Protein 9K92 (pdb70)

B-factor: mean 35.03, std 25.31, range [0.72, 96.17]

GO terms:
  GO:0098553 lumenal side of endoplasmic reticulum membrane (C, IDA)
  GO:0098554 cytoplasmic side of endoplasmic reticulum membrane (C, IDA)
  GO:0005770 late endosome (C, IDA)
  GO:0016020 membrane (C, IDA)
  GO:0030660 Golgi-associated vesicle membrane (C, IDA)
  GO:0042500 aspartic endopeptidase activity, intramembrane cleaving (F, IDA)
  GO:0042803 protein homodimerization activity (F, IDA)
  GO:0031293 membrane protein intracellular domain proteolysis (P, IDA)
  GO:0033619 membrane protein proteolysis (P, IDA)
  GO:0006509 membrane protein ectodomain proteolysis (P, IDA)
  GO:0031902 late endosome membrane (C, EXP)
  GO:0016020 membrane (C, EXP)
  GO:0031293 membrane protein intracellular domain proteolysis (P, IMP)
  GO:0050776 regulation of immune response (P, IMP)
  GO:0005515 protein binding (F, IPI)
  GO:0005886 plasma membrane (C, TAS)
  GO:0010803 regulation of tumor necrosis factor-mediated signaling pathway (P, TAS)
  GO:0042500 aspartic endopeptidase activity, intramembrane cleaving (F, TAS)
  GO:0070062 extracellular exosome (C, HDA)
  GO:0005765 lysosomal membrane (C, HDA)

Sequence (274 aa):
DYTMVVIFVIAVFTVALGGYWSGLVELENLKAVSPLTVVIFVVICCVMMVLLYFFYKWLVYVMIAIFCIASAMSLYNCLAALIHKIPEVRLIFLSGLCIAVAVVWAVFRNEDRWAWILQDILGIAFCLNLIKTLKLPNFKSCVILLGLLLLYDVFFVFITPFITNNEKLPVVIRVPKLIYFLMPVSILGFGDIIVPGLLIAYCRRFDVQTGSSYIYYVSSTVAYAIGMILTFVVLVLMKKGQPALLYLVPCTLITASVVAWRRKEMKKFWKGNS

InterPro domains:
  IPR003137 PA domain [PF02225] (70-145)
  IPR006639 Presenilin/signal peptide peptidase [SM00730] (214-483)
  IPR007369 Peptidase A22B, signal peptide peptidase [PF04258] (210-494)
  IPR007369 Peptidase A22B, signal peptide peptidase [PTHR12174] (51-503)
  IPR046450 PA domain superfamily [SSF52025] (77-157)

Organism: Homo sapiens (NCBI:txid9606)

Solvent-accessible surface area: 16075 Å² total; per-residue (Å²): 78,157,6,60,85,54,5,47,86,36,0,26,125,4,0,19,59,0,0,91,40,3,0,74,56,17,74,86,73,87,152,92,162,66,88,147,73,38,89,111,94,56,83,106,50,67,73,103,100,75,63,25,162,140,121,69,118,192,35,1,99,76,56,13,47,99,3,15,111,24,0,12,118,5,15,69,61,20,57,13,46,124,48,118,170,114,169,155,99,87,33,111,143,12,41,33,102,2,93,50,33,2,78,62,9,27,97,82,70,88,75,62,166,82,4,32,74,26,17,3,73,0,0,43,4,38,0,17,14,44,0,44,63,88,108,26,88,25,4,62,10,0,47,54,31,0,23,43,37,30,121,92,17,55,126,122,33,138,64,60,80,169,130,150,116,140,28,86,49,2,61,38,1,27,1,1,81,50,118,133,117,209,54,55,76,25,100,12,16,11,31,22,1,18,14,0,0,8,0,0,0,6,0,17,10,1,0,15,53,47,59,113,36,126,79,7,27,78,25,1,21,79,11,0,18,88,0,2,84,80,5,30,71,36,73,85,133,129,197,116,55,48,20,6,6,66,39,0,3,44,33,0,26,110,31,3,21,67,29,0,144,189,106,197,34,41,173,117,0,99,142,8,85,149

Nearest PDB structures (foldseek):
  8k8e-assembly1_B  TM=6.675E-01  e=1.080E-04  Homo sapiens
  8oqz-assembly1_B  TM=6.143E-01  e=4.152E-05  Homo sapiens
  7y5x-assembly1_B  TM=5.997E-01  e=3.843E-03  Homo sapiens
  7y5z-assembly1_B  TM=6.190E-01  e=1.738E-02  Homo sapiens

Foldseek 3Di:
DCVLVVVLVLLQCLLLLLLVVLQVVLLVCVVVPDDPCVVVVVVVVVVVVVCCVVVVPVVLVVLLVVLLVLLLVLQLVVVVVVVVVPPVVVSVVSSVVSNVLSVVLVVVVPVVLPSLVSLSNSLSSNLSRLLRPDADFAVQSLLVQLVVVLVVLVCVVVPVVVVVPPGDHSQWRWDFDPPPSVTDTDIDGSCLRRSLSNVLSLQSNVCSVPDHDCVSNVQLSVLQSVLSVVLVVCCVVPVDNHHSSNSRSCSRSVSNVVVCVVPVNDVCRGVPVD

Radius of gyration: 19.43 Å; Cα contacts (8 Å, |Δi|>4): 300; chains: 1; bounding box: 56×41×52 Å

Secondary structure (DSSP, 8-state):
-TTTTHHHHHHHHHHHHHHHHHHHHHHHHHHH---STHHHHHHHHHHHHHHHHHSHHHHHHHHHHHHHHHHHHHHHHHHHHHHHH---HHHHHHHHHHHHHHHHHHHSSS-TTTHHHHHHHHHHHHHHHHHHH----SHHHHHHHHHHHHHHHHHHHHHHHHH------TTEE--B-TT-----B--EEGGGTSHHHHHHHHHHHHHHHSSS--HHHHHHHHHHHHHHHHHHHHHHHSSS---SHHHHHHHHHHHHHHHHHTTT-SHHHHH---

Structure (mmCIF, N/CA/C/O backbone):
data_9K92
#
_entry.id   9K92
#
_cell.length_a   1.00
_cell.length_b   1.00
_cell.length_c   1.00
_cell.angle_alpha   90.00
_cell.angle_beta   90.00
_cell.angle_gamma   90.00
#
_symmetry.space_group_name_H-M   'P 1'
#
loop_
_entity.id
_entity.type
_entity.pdbx_description
1 polymer 'Signal peptide peptidase-like 2A'
2 non-polymer 1,2-DIACYL-SN-GLYCERO-3-PHOSPHOCHOLINE
#
loop_
_atom_site.group_PDB
_atom_site.id
_atom_site.type_symbol
_atom_site.label_atom_id
_atom_site.label_alt_id
_atom_site.label_comp_id
_atom_site.label_asym_id
_atom_site.label_entity_id
_atom_site.label_seq_id
_atom_site.pdbx_PDB_ins_code
_atom_site.Cartn_x
_atom_site.Cartn_y
_atom_site.Cartn_z
_atom_site.occupancy
_atom_site.B_iso_or_equiv
_atom_site.auth_seq_id
_atom_site.auth_comp_id
_atom_site.auth_asym_id
_atom_site.auth_atom_id
_atom_site.pdbx_PDB_model_num
ATOM 1 N N . ASP A 1 169 ? 92.546 85.280 106.071 1.00 45.53 169 ASP A N 1
ATOM 2 C CA . ASP A 1 169 ? 92.935 85.613 104.706 1.00 45.53 169 ASP A CA 1
ATOM 3 C C . ASP A 1 169 ? 94.450 85.634 104.565 1.00 45.53 169 ASP A C 1
ATOM 4 O O . ASP A 1 169 ? 95.163 85.979 105.505 1.00 45.53 169 ASP A O 1
ATOM 9 N N . TYR A 1 170 ? 94.940 85.265 103.387 1.00 39.46 170 TYR A N 1
ATOM 10 C CA . TYR A 1 170 ? 96.380 85.231 103.139 1.00 39.46 170 TYR A CA 1
ATOM 11 C C . TYR A 1 170 ? 96.885 86.558 102.582 1.00 39.46 170 TYR A C 1
ATOM 12 O O . TYR A 1 170 ? 97.578 86.615 101.568 1.00 39.46 170 TYR A O 1
ATOM 21 N N . THR A 1 171 ? 96.530 87.641 103.261 1.00 27.91 171 THR A N 1
ATOM 22 C CA . THR A 1 171 ? 97.099 88.961 103.026 1.00 27.91 171 THR A CA 1
ATOM 23 C C . THR A 1 171 ? 97.747 89.532 104.271 1.00 27.91 171 THR A C 1
ATOM 24 O O . THR A 1 171 ? 98.743 90.253 104.172 1.00 27.91 171 THR A O 1
ATOM 28 N N . MET A 1 172 ? 97.200 89.221 105.447 1.00 24.98 172 MET A N 1
ATOM 29 C CA . MET A 1 172 ? 97.862 89.581 106.693 1.00 24.98 172 MET A CA 1
ATOM 30 C C . MET A 1 172 ? 99.210 88.887 106.819 1.00 24.98 172 MET A C 1
ATOM 31 O O . MET A 1 172 ? 100.063 89.327 107.595 1.00 24.98 172 MET A O 1
ATOM 36 N N . VAL A 1 173 ? 99.415 87.795 106.081 1.00 15.29 173 VAL A N 1
ATOM 37 C CA . VAL A 1 173 ? 100.726 87.158 106.035 1.00 15.29 173 VAL A CA 1
ATOM 38 C C . VAL A 1 173 ? 101.584 87.713 104.907 1.00 15.29 173 VAL A C 1
ATOM 39 O O . VAL A 1 173 ? 102.816 87.645 104.984 1.00 15.29 173 VAL A O 1
ATOM 43 N N . VAL A 1 174 ? 100.972 88.262 103.862 1.00 11.39 174 VAL A N 1
ATOM 44 C CA . VAL A 1 174 ? 101.721 88.860 102.760 1.00 11.39 174 VAL A CA 1
ATOM 45 C C . VAL A 1 174 ? 102.094 90.302 103.065 1.00 11.39 174 VAL A C 1
ATOM 46 O O . VAL A 1 174 ? 103.241 90.711 102.874 1.00 11.39 174 VAL A O 1
ATOM 50 N N . ILE A 1 175 ? 101.137 91.096 103.549 1.00 9.26 175 ILE A N 1
ATOM 51 C CA . ILE A 1 175 ? 101.445 92.480 103.890 1.00 9.26 175 ILE A CA 1
ATOM 52 C C . ILE A 1 175 ? 102.322 92.544 105.133 1.00 9.26 175 ILE A C 1
ATOM 53 O O . ILE A 1 175 ? 102.961 93.568 105.396 1.00 9.26 175 ILE A O 1
ATOM 58 N N . PHE A 1 176 ? 102.367 91.468 105.921 1.00 7.90 176 PHE A N 1
ATOM 59 C CA . PHE A 1 176 ? 103.339 91.385 107.003 1.00 7.90 176 PHE A CA 1
ATOM 60 C C . PHE A 1 176 ? 104.744 91.126 106.480 1.00 7.90 176 PHE A C 1
ATOM 61 O O . PHE A 1 176 ? 105.715 91.562 107.103 1.00 7.90 176 PHE A O 1
ATOM 69 N N . VAL A 1 177 ? 104.875 90.430 105.354 1.00 4.76 177 VAL A N 1
ATOM 70 C CA . VAL A 1 177 ? 106.186 90.180 104.766 1.00 4.76 177 VAL A CA 1
ATOM 71 C C . VAL A 1 177 ? 106.654 91.370 103.939 1.00 4.76 177 VAL A C 1
ATOM 72 O O . VAL A 1 177 ? 107.833 91.724 103.967 1.00 4.76 177 VAL A O 1
ATOM 76 N N . ILE A 1 178 ? 105.740 92.007 103.206 1.00 4.19 178 ILE A N 1
ATOM 77 C CA . ILE A 1 178 ? 106.103 93.181 102.417 1.00 4.19 178 ILE A CA 1
ATOM 78 C C . ILE A 1 178 ? 106.536 94.328 103.318 1.00 4.19 178 ILE A C 1
ATOM 79 O O . ILE A 1 178 ? 107.483 95.056 102.997 1.00 4.19 178 ILE A O 1
ATOM 84 N N . ALA A 1 179 ? 105.876 94.500 104.460 1.00 2.67 179 ALA A N 1
ATOM 85 C CA . ALA A 1 179 ? 106.136 95.625 105.346 1.00 2.67 179 ALA A CA 1
ATOM 86 C C . ALA A 1 179 ? 107.236 95.361 106.361 1.00 2.67 179 ALA A C 1
ATOM 87 O O . ALA A 1 179 ? 107.568 96.262 107.134 1.00 2.67 179 ALA A O 1
ATOM 89 N N . VAL A 1 180 ? 107.812 94.160 106.387 1.00 1.54 180 VAL A N 1
ATOM 90 C CA . VAL A 1 180 ? 108.894 93.835 107.303 1.00 1.54 180 VAL A CA 1
ATOM 91 C C . VAL A 1 180 ? 110.228 93.703 106.582 1.00 1.54 180 VAL A C 1
ATOM 92 O O . VAL A 1 180 ? 111.252 94.185 107.076 1.00 1.54 180 VAL A O 1
ATOM 96 N N . PHE A 1 181 ? 110.247 93.075 105.407 1.00 1.57 181 PHE A N 1
ATOM 97 C CA . PHE A 1 181 ? 111.495 93.033 104.660 1.00 1.57 181 PHE A CA 1
ATOM 98 C C . PHE A 1 181 ? 111.820 94.372 104.019 1.00 1.57 181 PHE A C 1
ATOM 99 O O . PHE A 1 181 ? 112.988 94.624 103.719 1.00 1.57 181 PHE A O 1
ATOM 107 N N . THR A 1 182 ? 110.822 95.232 103.802 1.00 0.85 182 THR A N 1
ATOM 108 C CA . THR A 1 182 ? 111.108 96.583 103.335 1.00 0.85 182 THR A CA 1
ATOM 109 C C . THR A 1 182 ? 111.771 97.410 104.427 1.00 0.85 182 THR A C 1
ATOM 110 O O . THR A 1 182 ? 112.730 98.142 104.159 1.00 0.85 182 THR A O 1
ATOM 114 N N . VAL A 1 183 ? 111.285 97.289 105.657 1.00 0.89 183 VAL A N 1
ATOM 115 C CA . VAL A 1 183 ? 111.882 97.961 106.805 1.00 0.89 183 VAL A CA 1
ATOM 116 C C . VAL A 1 183 ? 113.239 97.368 107.155 1.00 0.89 183 VAL A C 1
ATOM 117 O O . VAL A 1 183 ? 114.202 98.096 107.403 1.00 0.89 183 VAL A O 1
ATOM 121 N N . ALA A 1 184 ? 113.339 96.037 107.185 1.00 2.99 184 ALA A N 1
ATOM 122 C CA . ALA A 1 184 ? 114.607 95.402 107.527 1.00 2.99 184 ALA A CA 1
ATOM 123 C C . ALA A 1 184 ? 115.674 95.670 106.477 1.00 2.99 184 ALA A C 1
ATOM 124 O O . ALA A 1 184 ? 116.829 95.933 106.824 1.00 2.99 184 ALA A O 1
ATOM 126 N N . LEU A 1 185 ? 115.316 95.598 105.194 1.00 3.80 185 LEU A N 1
ATOM 127 C CA . LEU A 1 185 ? 116.278 95.910 104.144 1.00 3.80 185 LEU A CA 1
ATOM 128 C C . LEU A 1 185 ? 116.668 97.380 104.169 1.00 3.80 185 LEU A C 1
ATOM 129 O O . LEU A 1 185 ? 117.840 97.716 103.969 1.00 3.80 185 LEU A O 1
ATOM 134 N N . GLY A 1 186 ? 115.703 98.268 104.413 1.00 5.39 186 GLY A N 1
ATOM 135 C CA . GLY A 1 186 ? 116.019 99.683 104.498 1.00 5.39 186 GLY A CA 1
ATOM 136 C C . GLY A 1 186 ? 116.963 100.003 105.640 1.00 5.39 186 GLY A C 1
ATOM 137 O O . GLY A 1 186 ? 117.902 100.785 105.480 1.00 5.39 186 GLY A O 1
ATOM 138 N N . GLY A 1 187 ? 116.726 99.407 106.808 1.00 6.58 187 GLY A N 1
ATOM 139 C CA . GLY A 1 187 ? 117.639 99.606 107.920 1.00 6.58 187 GLY A CA 1
ATOM 140 C C . GLY A 1 187 ? 119.016 99.033 107.652 1.00 6.58 187 GLY A C 1
ATOM 141 O O . GLY A 1 187 ? 120.031 99.658 107.965 1.00 6.58 187 GLY A O 1
ATOM 142 N N . TYR A 1 188 ? 119.070 97.831 107.074 1.00 10.19 188 TYR A N 1
ATOM 143 C CA . TYR A 1 188 ? 120.355 97.220 106.749 1.00 10.19 188 TYR A CA 1
ATOM 144 C C . TYR A 1 188 ? 121.076 97.998 105.659 1.00 10.19 188 TYR A C 1
ATOM 145 O O . TYR A 1 188 ? 122.297 98.181 105.717 1.00 10.19 188 TYR A O 1
ATOM 154 N N . TRP A 1 189 ? 120.337 98.453 104.645 1.00 10.19 189 TRP A N 1
ATOM 155 C CA . TRP A 1 189 ? 120.953 99.225 103.572 1.00 10.19 189 TRP A CA 1
ATOM 156 C C . TRP A 1 189 ? 121.488 100.552 104.092 1.00 10.19 189 TRP A C 1
ATOM 157 O O . TRP A 1 189 ? 122.567 100.998 103.685 1.00 10.19 189 TRP A O 1
ATOM 168 N N . SER A 1 190 ? 120.747 101.197 104.998 1.00 10.32 190 SER A N 1
ATOM 169 C CA . SER A 1 190 ? 121.224 102.439 105.598 1.00 10.32 190 SER A CA 1
ATOM 170 C C . SER A 1 190 ? 122.493 102.210 106.407 1.00 10.32 190 SER A C 1
ATOM 171 O O . SER A 1 190 ? 123.420 103.025 106.364 1.00 10.32 190 SER A O 1
ATOM 174 N N . GLY A 1 191 ? 122.551 101.109 107.157 1.00 14.02 191 GLY A N 1
ATOM 175 C CA . GLY A 1 191 ? 123.755 100.804 107.908 1.00 14.02 191 GLY A CA 1
ATOM 176 C C . GLY A 1 191 ? 124.925 100.426 107.025 1.00 14.02 191 GLY A C 1
ATOM 177 O O . GLY A 1 191 ? 126.082 100.584 107.422 1.00 14.02 191 GLY A O 1
ATOM 178 N N . LEU A 1 192 ? 124.646 99.921 105.821 1.00 19.66 192 LEU A N 1
ATOM 179 C CA . LEU A 1 192 ? 125.721 99.591 104.892 1.00 19.66 192 LEU A CA 1
ATOM 180 C C . LEU A 1 192 ? 126.368 100.851 104.331 1.00 19.66 192 LEU A C 1
ATOM 181 O O . LEU A 1 192 ? 127.582 100.884 104.100 1.00 19.66 192 LEU A O 1
ATOM 186 N N . VAL A 1 193 ? 125.570 101.896 104.099 1.00 25.20 193 VAL A N 1
ATOM 187 C CA . VAL A 1 193 ? 126.117 103.172 103.649 1.00 25.20 193 VAL A CA 1
ATOM 188 C C . VAL A 1 193 ? 126.998 103.784 104.729 1.00 25.20 193 VAL A C 1
ATOM 189 O O . VAL A 1 193 ? 128.088 104.298 104.448 1.00 25.20 193 VAL A O 1
ATOM 193 N N . GLU A 1 194 ? 126.542 103.735 105.984 1.00 34.15 194 GLU A N 1
ATOM 194 C CA . GLU A 1 194 ? 127.302 104.326 107.082 1.00 34.15 194 GLU A CA 1
ATOM 195 C C . GLU A 1 194 ? 128.642 103.634 107.281 1.00 34.15 194 GLU A C 1
ATOM 196 O O . GLU A 1 194 ? 129.616 104.275 107.692 1.00 34.15 194 GLU A O 1
ATOM 202 N N . LEU A 1 195 ? 128.715 102.331 107.001 1.00 42.56 195 LEU A N 1
ATOM 203 C CA . LEU A 1 195 ? 129.969 101.607 107.163 1.00 42.56 195 LEU A CA 1
ATOM 204 C C . LEU A 1 195 ? 131.058 102.133 106.238 1.00 42.56 195 LEU A C 1
ATOM 205 O O . LEU A 1 195 ? 132.239 102.084 106.597 1.00 42.56 195 LEU A O 1
ATOM 210 N N . GLU A 1 196 ? 130.689 102.641 105.060 1.00 47.21 196 GLU A N 1
ATOM 211 C CA . GLU A 1 196 ? 131.683 103.163 104.129 1.00 47.21 196 GLU A CA 1
ATOM 212 C C . GLU A 1 196 ? 132.209 104.525 104.569 1.00 47.21 196 GLU A C 1
ATOM 213 O O . GLU A 1 196 ? 133.392 104.825 104.375 1.00 47.21 196 GLU A O 1
ATOM 219 N N . ASN A 1 197 ? 131.347 105.363 105.151 1.00 52.55 197 ASN A N 1
ATOM 220 C CA . ASN A 1 197 ? 131.792 106.673 105.618 1.00 52.55 197 ASN A CA 1
ATOM 221 C C . ASN A 1 197 ? 132.836 106.541 106.719 1.00 52.55 197 ASN A C 1
ATOM 222 O O . ASN A 1 197 ? 133.832 107.273 106.732 1.00 52.55 197 ASN A O 1
ATOM 227 N N . LEU A 1 198 ? 132.622 105.616 107.658 1.00 55.23 198 LEU A N 1
ATOM 228 C CA . LEU A 1 198 ? 133.629 105.358 108.681 1.00 55.23 198 LEU A CA 1
ATOM 229 C C . LEU A 1 198 ? 134.879 104.723 108.088 1.00 55.23 198 LEU A C 1
ATOM 230 O O . LEU A 1 198 ? 135.986 104.948 108.592 1.00 55.23 198 LEU A O 1
ATOM 235 N N . LYS A 1 199 ? 134.726 103.934 107.024 1.00 58.42 199 LYS A N 1
ATOM 236 C CA . LYS A 1 199 ? 135.863 103.244 106.424 1.00 58.42 199 LYS A CA 1
ATOM 237 C C . LYS A 1 199 ? 136.680 104.181 105.542 1.00 58.42 199 LYS A C 1
ATOM 238 O O . LYS A 1 199 ? 137.875 104.389 105.776 1.00 58.42 199 LYS A O 1
ATOM 244 N N . ALA A 1 200 ? 136.047 104.752 104.513 1.00 61.91 200 ALA A N 1
ATOM 245 C CA . ALA A 1 200 ? 136.762 105.645 103.606 1.00 61.91 200 ALA A CA 1
ATOM 246 C C . ALA A 1 200 ? 137.233 106.904 104.322 1.00 61.91 200 ALA A C 1
ATOM 247 O O . ALA A 1 200 ? 138.356 107.372 104.099 1.00 61.91 200 ALA A O 1
ATOM 249 N N . VAL A 1 201 ? 136.393 107.467 105.184 1.00 60.23 201 VAL A N 1
ATOM 250 C CA . VAL A 1 201 ? 136.748 108.673 105.922 1.00 60.23 201 VAL A CA 1
ATOM 251 C C . VAL A 1 201 ? 136.808 108.380 107.416 1.00 60.23 201 VAL A C 1
ATOM 252 O O . VAL A 1 201 ? 137.890 108.250 107.989 1.00 60.23 201 VAL A O 1
ATOM 256 N N . SER A 1 219 ? 115.553 117.280 115.000 1.00 82.98 219 SER A N 1
ATOM 257 C CA . SER A 1 219 ? 115.764 118.584 115.618 1.00 82.98 219 SER A CA 1
ATOM 258 C C . SER A 1 219 ? 114.617 118.929 116.563 1.00 82.98 219 SER A C 1
ATOM 259 O O . SER A 1 219 ? 113.464 118.598 116.291 1.00 82.98 219 SER A O 1
ATOM 262 N N . PRO A 1 220 ? 114.934 119.591 117.677 1.00 90.83 220 PRO A N 1
ATOM 263 C CA . PRO A 1 220 ? 113.903 119.871 118.685 1.00 90.83 220 PRO A CA 1
ATOM 264 C C . PRO A 1 220 ? 113.081 121.120 118.401 1.00 90.83 220 PRO A C 1
ATOM 265 O O . PRO A 1 220 ? 111.934 121.218 118.849 1.00 90.83 220 PRO A O 1
ATOM 269 N N . LEU A 1 221 ? 113.645 122.081 117.669 1.00 93.03 221 LEU A N 1
ATOM 270 C CA . LEU A 1 221 ? 112.983 123.364 117.468 1.00 93.03 221 LEU A CA 1
ATOM 271 C C . LEU A 1 221 ? 112.232 123.464 116.147 1.00 93.03 221 LEU A C 1
ATOM 272 O O . LEU A 1 221 ? 111.328 124.298 116.030 1.00 93.03 221 LEU A O 1
ATOM 277 N N . THR A 1 222 ? 112.569 122.637 115.159 1.00 92.51 222 THR A N 1
ATOM 278 C CA . THR A 1 222 ? 111.873 122.650 113.878 1.00 92.51 222 THR A CA 1
ATOM 279 C C . THR A 1 222 ? 110.589 121.832 113.898 1.00 92.51 222 THR A C 1
ATOM 280 O O . THR A 1 222 ? 109.908 121.749 112.867 1.00 92.51 222 THR A O 1
ATOM 284 N N . VAL A 1 223 ? 110.253 121.221 115.036 1.00 95.54 223 VAL A N 1
ATOM 285 C CA . VAL A 1 223 ? 109.030 120.432 115.127 1.00 95.54 223 VAL A CA 1
ATOM 286 C C . VAL A 1 223 ? 107.802 121.310 114.931 1.00 95.54 223 VAL A C 1
ATOM 287 O O . VAL A 1 223 ? 106.802 120.867 114.356 1.00 95.54 223 VAL A O 1
ATOM 291 N N . VAL A 1 224 ? 107.854 122.566 115.381 1.00 95.34 224 VAL A N 1
ATOM 292 C CA . VAL A 1 224 ? 106.715 123.465 115.205 1.00 95.34 224 VAL A CA 1
ATOM 293 C C . VAL A 1 224 ? 106.495 123.767 113.726 1.00 95.34 224 VAL A C 1
ATOM 294 O O . VAL A 1 224 ? 105.359 123.766 113.235 1.00 95.34 224 VAL A O 1
ATOM 298 N N . ILE A 1 225 ? 107.580 124.017 112.989 1.00 96.17 225 ILE A N 1
ATOM 299 C CA . ILE A 1 225 ? 107.460 124.287 111.559 1.00 96.17 225 ILE A CA 1
ATOM 300 C C . ILE A 1 225 ? 106.986 123.041 110.821 1.00 96.17 225 ILE A C 1
ATOM 301 O O . ILE A 1 225 ? 106.177 123.122 109.886 1.00 96.17 225 ILE A O 1
ATOM 306 N N . PHE A 1 226 ? 107.477 121.868 111.231 1.00 93.99 226 PHE A N 1
ATOM 307 C CA . PHE A 1 226 ? 107.017 120.629 110.615 1.00 93.99 226 PHE A CA 1
ATOM 308 C C . PHE A 1 226 ? 105.527 120.418 110.860 1.00 93.99 226 PHE A C 1
ATOM 309 O O . PHE A 1 226 ? 104.787 120.042 109.946 1.00 93.99 226 PHE A O 1
ATOM 317 N N . VAL A 1 227 ? 105.060 120.695 112.078 1.00 92.58 227 VAL A N 1
ATOM 318 C CA . VAL A 1 227 ? 103.632 120.583 112.364 1.00 92.58 227 VAL A CA 1
ATOM 319 C C . VAL A 1 227 ? 102.839 121.546 111.490 1.00 92.58 227 VAL A C 1
ATOM 320 O O . VAL A 1 227 ? 101.846 121.163 110.853 1.00 92.58 227 VAL A O 1
ATOM 324 N N . VAL A 1 228 ? 103.237 122.810 111.495 1.00 93.76 228 VAL A N 1
ATOM 325 C CA . VAL A 1 228 ? 102.496 123.806 110.737 1.00 93.76 228 VAL A CA 1
ATOM 326 C C . VAL A 1 228 ? 102.422 123.420 109.279 1.00 93.76 228 VAL A C 1
ATOM 327 O O . VAL A 1 228 ? 101.349 123.106 108.764 1.00 93.76 228 VAL A O 1
ATOM 331 N N . ILE A 1 229 ? 103.566 123.432 108.613 1.00 91.29 229 ILE A N 1
ATOM 332 C CA . ILE A 1 229 ? 103.594 123.131 107.192 1.00 91.29 229 ILE A CA 1
ATOM 333 C C . ILE A 1 229 ? 102.815 121.860 106.906 1.00 91.29 229 ILE A C 1
ATOM 334 O O . ILE A 1 229 ? 101.934 121.847 106.046 1.00 91.29 229 ILE A O 1
ATOM 339 N N . CYS A 1 230 ? 103.134 120.790 107.625 1.00 95.48 230 CYS A N 1
ATOM 340 C CA . CYS A 1 230 ? 102.466 119.516 107.385 1.00 95.48 230 CYS A CA 1
ATOM 341 C C . CYS A 1 230 ? 100.961 119.681 107.379 1.00 95.48 230 CYS A C 1
ATOM 342 O O . CYS A 1 230 ? 100.312 119.455 106.359 1.00 95.48 230 CYS A O 1
ATOM 345 N N . CYS A 1 231 ? 100.393 120.066 108.515 1.00 95.94 231 CYS A N 1
ATOM 346 C CA . CYS A 1 231 ? 98.941 120.147 108.571 1.00 95.94 231 CYS A CA 1
ATOM 347 C C . CYS A 1 231 ? 98.381 121.117 107.540 1.00 95.94 231 CYS A C 1
ATOM 348 O O . CYS A 1 231 ? 97.229 120.960 107.117 1.00 95.94 231 CYS A O 1
ATOM 351 N N . VAL A 1 232 ? 99.172 122.109 107.114 1.00 93.56 232 VAL A N 1
ATOM 352 C CA . VAL A 1 232 ? 98.727 122.990 106.037 1.00 93.56 232 VAL A CA 1
ATOM 353 C C . VAL A 1 232 ? 98.531 122.197 104.751 1.00 93.56 232 VAL A C 1
ATOM 354 O O . VAL A 1 232 ? 97.582 122.437 103.994 1.00 93.56 232 VAL A O 1
ATOM 358 N N . MET A 1 233 ? 99.421 121.237 104.485 1.00 90.26 233 MET A N 1
ATOM 359 C CA . MET A 1 233 ? 99.271 120.397 103.301 1.00 90.26 233 MET A CA 1
ATOM 360 C C . MET A 1 233 ? 97.985 119.581 103.360 1.00 90.26 233 MET A C 1
ATOM 361 O O . MET A 1 233 ? 97.280 119.450 102.353 1.00 90.26 233 MET A O 1
ATOM 366 N N . MET A 1 234 ? 97.666 119.020 104.528 1.00 85.51 234 MET A N 1
ATOM 367 C CA . MET A 1 234 ? 96.425 118.265 104.664 1.00 85.51 234 MET A CA 1
ATOM 368 C C . MET A 1 234 ? 95.208 119.165 104.494 1.00 85.51 234 MET A C 1
ATOM 369 O O . MET A 1 234 ? 94.210 118.761 103.885 1.00 85.51 234 MET A O 1
ATOM 374 N N . VAL A 1 235 ? 95.270 120.388 105.026 1.00 86.65 235 VAL A N 1
ATOM 375 C CA . VAL A 1 235 ? 94.171 121.335 104.848 1.00 86.65 235 VAL A CA 1
ATOM 376 C C . VAL A 1 235 ? 93.975 121.646 103.368 1.00 86.65 235 VAL A C 1
ATOM 377 O O . VAL A 1 235 ? 92.847 121.665 102.860 1.00 86.65 235 VAL A O 1
ATOM 381 N N . LEU A 1 236 ? 95.077 121.888 102.655 1.00 85.34 236 LEU A N 1
ATOM 382 C CA . LEU A 1 236 ? 94.993 122.176 101.226 1.00 85.34 236 LEU A CA 1
ATOM 383 C C . LEU A 1 236 ? 94.433 120.987 100.454 1.00 85.34 236 LEU A C 1
ATOM 384 O O . LEU A 1 236 ? 93.629 121.159 99.531 1.00 85.34 236 LEU A O 1
ATOM 389 N N . LEU A 1 237 ? 94.851 119.771 100.816 1.00 78.84 237 LEU A N 1
ATOM 390 C CA . LEU A 1 237 ? 94.294 118.577 100.188 1.00 78.84 237 LEU A CA 1
ATOM 391 C C . LEU A 1 237 ? 92.795 118.480 100.427 1.00 78.84 237 LEU A C 1
ATOM 392 O O . LEU A 1 237 ? 92.034 118.133 99.517 1.00 78.84 237 LEU A O 1
ATOM 397 N N . TYR A 1 238 ? 92.352 118.780 101.649 1.00 85.11 238 TYR A N 1
ATOM 398 C CA . TYR A 1 238 ? 90.926 118.714 101.952 1.00 85.11 238 TYR A CA 1
ATOM 399 C C . TYR A 1 238 ? 90.142 119.762 101.173 1.00 85.11 238 TYR A C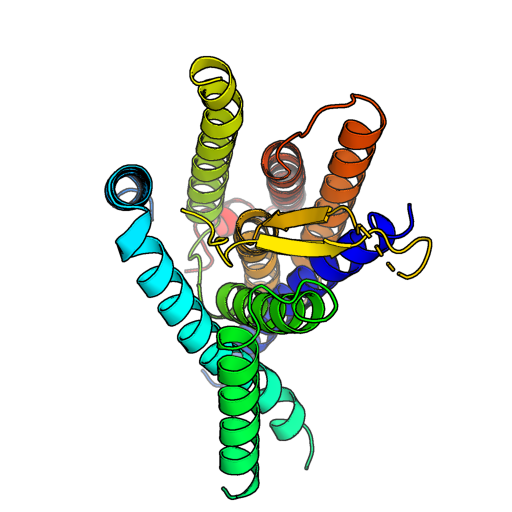 1
ATOM 400 O O . TYR A 1 238 ? 89.014 119.505 100.737 1.00 85.11 238 TYR A O 1
ATOM 409 N N . PHE A 1 239 ? 90.716 120.952 100.992 1.00 85.65 239 PHE A N 1
ATOM 410 C CA . PHE A 1 239 ? 89.983 122.039 100.355 1.00 85.65 239 PHE A CA 1
ATOM 411 C C . PHE A 1 239 ? 90.088 122.038 98.835 1.00 85.65 239 PHE A C 1
ATOM 412 O O . PHE A 1 239 ? 89.147 122.471 98.162 1.00 85.65 239 PHE A O 1
ATOM 420 N N . PHE A 1 240 ? 91.195 121.557 98.276 1.00 78.61 240 PHE A N 1
ATOM 421 C CA . PHE A 1 240 ? 91.434 121.583 96.834 1.00 78.61 240 PHE A CA 1
ATOM 422 C C . PHE A 1 240 ? 91.763 120.188 96.322 1.00 78.61 240 PHE A C 1
ATOM 423 O O . PHE A 1 240 ? 92.724 119.985 95.579 1.00 78.61 240 PHE A O 1
ATOM 431 N N . TYR A 1 241 ? 90.946 119.203 96.704 1.00 64.01 241 TYR A N 1
ATOM 432 C CA . TYR A 1 241 ? 91.255 117.809 96.391 1.00 64.01 241 TYR A CA 1
ATOM 433 C C . TYR A 1 241 ? 91.374 117.579 94.889 1.00 64.01 241 TYR A C 1
ATOM 434 O O . TYR A 1 241 ? 92.293 116.886 94.432 1.00 64.01 241 TYR A O 1
ATOM 443 N N . LYS A 1 242 ? 90.464 118.166 94.107 1.00 61.66 242 LYS A N 1
ATOM 444 C CA . LYS A 1 242 ? 90.389 117.886 92.676 1.00 61.66 242 LYS A CA 1
ATOM 445 C C . LYS A 1 242 ? 91.720 118.144 91.980 1.00 61.66 242 LYS A C 1
ATOM 446 O O . LYS A 1 242 ? 92.328 117.231 91.411 1.00 61.66 242 LYS A O 1
ATOM 452 N N . TRP A 1 243 ? 92.192 119.386 92.020 1.00 65.89 243 TRP A N 1
ATOM 453 C CA . TRP A 1 243 ? 93.389 119.775 91.290 1.00 65.89 243 TRP A CA 1
ATOM 454 C C . TRP A 1 243 ? 94.667 119.597 92.097 1.00 65.89 243 TRP A C 1
ATOM 455 O O . TRP A 1 243 ? 95.746 119.941 91.604 1.00 65.89 243 TRP A O 1
ATOM 466 N N . LEU A 1 244 ? 94.579 119.065 93.316 1.00 59.82 244 LEU A N 1
ATOM 467 C CA . LEU A 1 244 ? 95.766 118.777 94.105 1.00 59.82 244 LEU A CA 1
ATOM 468 C C . LEU A 1 244 ? 96.010 117.289 94.300 1.00 59.82 244 LEU A C 1
ATOM 469 O O . LEU A 1 244 ? 97.014 116.924 94.920 1.00 59.82 244 LEU A O 1
ATOM 474 N N . VAL A 1 245 ? 95.125 116.421 93.807 1.00 49.52 245 VAL A N 1
ATOM 475 C CA . VAL A 1 245 ? 95.438 114.995 93.808 1.00 49.52 245 VAL A CA 1
ATOM 476 C C . VAL A 1 245 ? 96.331 114.628 92.624 1.00 49.52 245 VAL A C 1
ATOM 477 O O . VAL A 1 245 ? 97.165 113.720 92.729 1.00 49.52 245 VAL A O 1
ATOM 481 N N . TYR A 1 246 ? 96.202 115.333 91.496 1.00 45.77 246 TYR A N 1
ATOM 482 C CA . TYR A 1 246 ? 97.010 115.003 90.326 1.00 45.77 246 TYR A CA 1
ATOM 483 C C . TYR A 1 246 ? 98.462 115.415 90.521 1.00 45.77 246 TYR A C 1
ATOM 484 O O . TYR A 1 246 ? 99.376 114.721 90.062 1.00 45.77 246 TYR A O 1
ATOM 493 N N . VAL A 1 247 ? 98.699 116.536 91.204 1.00 41.10 247 VAL A N 1
ATOM 494 C CA . VAL A 1 247 ? 100.073 116.928 91.498 1.00 41.10 247 VAL A CA 1
ATOM 495 C C . VAL A 1 247 ? 100.714 115.934 92.459 1.00 41.10 247 VAL A C 1
ATOM 496 O O . VAL A 1 247 ? 101.899 115.607 92.332 1.00 41.10 247 VAL A O 1
ATOM 500 N N . MET A 1 248 ? 99.941 115.421 93.420 1.00 36.20 248 MET A N 1
ATOM 501 C CA . MET A 1 248 ? 100.461 114.392 94.313 1.00 36.20 248 MET A CA 1
ATOM 502 C C . MET A 1 248 ? 100.771 113.111 93.551 1.00 36.20 248 MET A C 1
ATOM 503 O O . MET A 1 248 ? 101.786 112.456 93.810 1.00 36.20 248 MET A O 1
ATOM 508 N N . ILE A 1 249 ? 99.911 112.741 92.599 1.00 30.44 249 ILE A N 1
ATOM 509 C CA . ILE A 1 249 ? 100.168 111.551 91.790 1.00 30.44 249 ILE A CA 1
ATOM 510 C C . ILE A 1 249 ? 101.437 111.728 90.963 1.00 30.44 249 ILE A C 1
ATOM 511 O O . ILE A 1 249 ? 102.261 110.812 90.864 1.00 30.44 249 ILE A O 1
ATOM 516 N N . ALA A 1 250 ? 101.615 112.904 90.355 1.00 29.19 250 ALA A N 1
ATOM 517 C CA . ALA A 1 250 ? 102.814 113.154 89.557 1.00 29.19 250 ALA A CA 1
ATOM 518 C C . ALA A 1 250 ? 104.070 113.149 90.420 1.00 29.19 250 ALA A C 1
ATOM 519 O O . ALA A 1 250 ? 105.113 112.614 90.016 1.00 29.19 250 ALA A O 1
ATOM 521 N N . ILE A 1 251 ? 103.994 113.750 91.609 1.00 23.68 251 ILE A N 1
ATOM 522 C CA . ILE A 1 251 ? 105.131 113.741 92.523 1.00 23.68 251 ILE A CA 1
ATOM 523 C C . ILE A 1 251 ? 105.467 112.316 92.932 1.00 23.68 251 ILE A C 1
ATOM 524 O O . ILE A 1 251 ? 106.641 111.933 92.989 1.00 23.68 251 ILE A O 1
ATOM 529 N N . PHE A 1 252 ? 104.446 111.505 93.218 1.00 18.67 252 PHE A N 1
ATOM 530 C CA . PHE A 1 252 ? 104.695 110.109 93.550 1.00 18.67 252 PHE A CA 1
ATOM 531 C C . PHE A 1 252 ? 105.338 109.374 92.385 1.00 18.67 252 PHE A C 1
ATOM 532 O O . PHE A 1 252 ? 106.271 108.595 92.585 1.00 18.67 252 PHE A O 1
ATOM 540 N N . CYS A 1 253 ? 104.860 109.611 91.162 1.00 23.30 253 CYS A N 1
ATOM 541 C CA . CYS A 1 253 ? 105.450 108.950 90.001 1.00 23.30 253 CYS A CA 1
ATOM 542 C C . CYS A 1 253 ? 106.926 109.292 89.863 1.00 23.30 253 CYS A C 1
ATOM 543 O O . CYS A 1 253 ? 107.767 108.397 89.724 1.00 23.30 253 CYS A O 1
ATOM 546 N N . ILE A 1 254 ? 107.262 110.581 89.919 1.00 20.47 254 ILE A N 1
ATOM 547 C CA . ILE A 1 254 ? 108.649 110.996 89.729 1.00 20.47 254 ILE A CA 1
ATOM 548 C C . ILE A 1 254 ? 109.531 110.481 90.861 1.00 20.47 254 ILE A C 1
ATOM 549 O O . ILE A 1 254 ? 110.614 109.927 90.624 1.00 20.47 254 ILE A O 1
ATOM 554 N N . ALA A 1 255 ? 109.081 110.650 92.108 1.00 16.66 255 ALA A N 1
ATOM 555 C CA . ALA A 1 255 ? 109.873 110.212 93.250 1.00 16.66 255 ALA A CA 1
ATOM 556 C C . ALA A 1 255 ? 110.058 108.702 93.253 1.00 16.66 255 ALA A C 1
ATOM 557 O O . ALA A 1 255 ? 111.151 108.210 93.547 1.00 16.66 255 ALA A O 1
ATOM 559 N N . SER A 1 256 ? 109.008 107.947 92.925 1.00 16.00 256 SER A N 1
ATOM 560 C CA . SER A 1 256 ? 109.114 106.496 92.909 1.00 16.00 256 SER A CA 1
ATOM 561 C C . SER A 1 256 ? 110.003 106.021 91.772 1.00 16.00 256 SER A C 1
ATOM 562 O O . SER A 1 256 ? 110.741 105.048 91.932 1.00 16.00 256 SER A O 1
ATOM 565 N N . ALA A 1 257 ? 109.949 106.684 90.614 1.00 17.67 257 ALA A N 1
ATOM 566 C CA . ALA A 1 257 ? 110.853 106.316 89.530 1.00 17.67 257 ALA A CA 1
ATOM 567 C C . ALA A 1 257 ? 112.303 106.561 89.921 1.00 17.67 257 ALA A C 1
ATOM 568 O O . ALA A 1 257 ? 113.170 105.707 89.694 1.00 17.67 257 ALA A O 1
ATOM 570 N N . MET A 1 258 ? 112.584 107.715 90.530 1.00 21.24 258 MET A N 1
ATOM 571 C CA . MET A 1 258 ? 113.946 108.005 90.967 1.00 21.24 258 MET A CA 1
ATOM 572 C C . MET A 1 258 ? 114.406 107.012 92.029 1.00 21.24 258 MET A C 1
ATOM 573 O O . MET A 1 258 ? 115.537 106.511 91.984 1.00 21.24 258 MET A O 1
ATOM 578 N N . SER A 1 259 ? 113.532 106.705 92.990 1.00 16.34 259 SER A N 1
ATOM 579 C CA . SER A 1 259 ? 113.889 105.778 94.058 1.00 16.34 259 SER A CA 1
ATOM 580 C C . SER A 1 259 ? 114.090 104.366 93.526 1.00 16.34 259 SER A C 1
ATOM 581 O O . SER A 1 259 ? 114.990 103.652 93.974 1.00 16.34 259 SER A O 1
ATOM 584 N N . LEU A 1 260 ? 113.254 103.942 92.577 1.00 17.93 260 LEU A N 1
ATOM 585 C CA . LEU A 1 260 ? 113.414 102.625 91.974 1.00 17.93 260 LEU A CA 1
ATOM 586 C C . LEU A 1 260 ? 114.716 102.537 91.195 1.00 17.93 260 LEU A C 1
ATOM 587 O O . LEU A 1 260 ? 115.409 101.514 91.247 1.00 17.93 260 LEU A O 1
ATOM 592 N N . TYR A 1 261 ? 115.068 103.598 90.466 1.00 25.47 261 TYR A N 1
ATOM 593 C CA . TYR A 1 261 ? 116.351 103.609 89.773 1.00 25.47 261 TYR A CA 1
ATOM 594 C C . TYR A 1 261 ? 117.503 103.506 90.763 1.00 25.47 261 TYR A C 1
ATOM 595 O O . TYR A 1 261 ? 118.433 102.715 90.569 1.00 25.47 261 TYR A O 1
ATOM 604 N N . ASN A 1 262 ? 117.442 104.278 91.853 1.00 21.51 262 ASN A N 1
ATOM 605 C CA . ASN A 1 262 ? 118.504 104.223 92.854 1.00 21.51 262 ASN A CA 1
ATOM 606 C C . ASN A 1 262 ? 118.603 102.850 93.507 1.00 21.51 262 ASN A C 1
ATOM 607 O O . ASN A 1 262 ? 119.711 102.353 93.738 1.00 21.51 262 ASN A O 1
ATOM 612 N N . CYS A 1 263 ? 117.466 102.228 93.817 1.00 21.44 263 CYS A N 1
ATOM 613 C CA . CYS A 1 263 ? 117.468 100.913 94.448 1.00 21.44 263 CYS A CA 1
ATOM 614 C C . CYS A 1 263 ? 118.022 99.848 93.510 1.00 21.44 263 CYS A C 1
ATOM 615 O O . CYS A 1 263 ? 118.910 99.075 93.886 1.00 21.44 263 CYS A O 1
ATOM 618 N N . LEU A 1 264 ? 117.515 99.797 92.276 1.00 26.38 264 LEU A N 1
ATOM 619 C CA . LEU A 1 264 ? 117.955 98.774 91.337 1.00 26.38 264 LEU A CA 1
ATOM 620 C C . LEU A 1 264 ? 119.364 99.024 90.820 1.00 26.38 264 LEU A C 1
ATOM 621 O O . LEU A 1 264 ? 119.972 98.107 90.258 1.00 26.38 264 LEU A O 1
ATOM 626 N N . ALA A 1 265 ? 119.898 100.236 90.987 1.00 34.20 265 ALA A N 1
ATOM 627 C CA . ALA A 1 265 ? 121.276 100.482 90.585 1.00 34.20 265 ALA A CA 1
ATOM 628 C C . ALA A 1 265 ? 122.257 99.679 91.430 1.00 34.20 265 ALA A C 1
ATOM 629 O O . ALA A 1 265 ? 123.235 99.143 90.903 1.00 34.20 265 ALA A O 1
ATOM 631 N N . ALA A 1 266 ? 122.013 99.590 92.740 1.00 35.07 266 ALA A N 1
ATOM 632 C CA . ALA A 1 266 ? 122.970 98.952 93.641 1.00 35.07 266 ALA A CA 1
ATOM 633 C C . ALA A 1 266 ? 123.133 97.468 93.334 1.00 35.07 266 ALA A C 1
ATOM 634 O O . ALA A 1 266 ? 124.258 96.948 93.319 1.00 35.07 266 ALA A O 1
ATOM 636 N N . LEU A 1 267 ? 122.021 96.771 93.090 1.00 38.13 267 LEU A N 1
ATOM 637 C CA . LEU A 1 267 ? 122.080 95.337 92.830 1.00 38.13 267 LEU A CA 1
ATOM 638 C C . LEU A 1 267 ? 122.929 95.031 91.604 1.00 38.13 267 LEU A C 1
ATOM 639 O O . LEU A 1 267 ? 123.690 94.057 91.593 1.00 38.13 267 LEU A O 1
ATOM 644 N N . ILE A 1 268 ? 122.812 95.852 90.560 1.00 48.81 268 ILE A N 1
ATOM 645 C CA . ILE A 1 268 ? 123.602 95.610 89.360 1.00 48.81 268 ILE A CA 1
ATOM 646 C C . ILE A 1 268 ? 125.024 96.137 89.522 1.00 48.81 268 ILE A C 1
ATOM 647 O O . ILE A 1 268 ? 125.948 95.644 88.865 1.00 48.81 268 ILE A O 1
ATOM 652 N N . HIS A 1 269 ? 125.230 97.141 90.380 1.00 49.12 269 HIS A N 1
ATOM 653 C CA . HIS A 1 269 ? 126.588 97.575 90.693 1.00 49.12 269 HIS A CA 1
ATOM 654 C C . HIS A 1 269 ? 127.370 96.462 91.373 1.00 49.12 269 HIS A C 1
ATOM 655 O O . HIS A 1 269 ? 128.572 96.299 91.134 1.00 49.12 269 HIS A O 1
ATOM 662 N N . LYS A 1 270 ? 126.703 95.689 92.233 1.00 53.28 270 LYS A N 1
ATOM 663 C CA . LYS A 1 270 ? 127.352 94.514 92.807 1.00 53.28 270 LYS A CA 1
ATOM 664 C C . LYS A 1 270 ? 127.709 93.501 91.724 1.00 53.28 270 LYS A C 1
ATOM 665 O O . LYS A 1 270 ? 128.785 92.891 91.763 1.00 53.28 270 LYS A O 1
ATOM 671 N N . ILE A 1 271 ? 126.823 93.310 90.754 1.00 58.36 271 ILE A N 1
ATOM 672 C CA . ILE A 1 271 ? 127.075 92.362 89.662 1.00 58.36 271 ILE A CA 1
ATOM 673 C C . ILE A 1 271 ? 128.186 92.904 88.770 1.00 58.36 271 ILE A C 1
ATOM 674 O O . ILE A 1 271 ? 128.167 94.098 88.421 1.00 58.36 271 ILE A O 1
ATOM 679 N N . PRO A 1 272 ? 129.174 92.083 88.379 1.00 64.67 272 PRO A N 1
ATOM 680 C CA . PRO A 1 272 ? 130.235 92.526 87.467 1.00 64.67 272 PRO A CA 1
ATOM 681 C C . PRO A 1 272 ? 129.706 92.872 86.078 1.00 64.67 272 PRO A C 1
ATOM 682 O O . PRO A 1 272 ? 130.396 92.610 85.092 1.00 64.67 272 PRO A O 1
ATOM 686 N N . GLU A 1 286 ? 126.448 104.843 81.274 1.00 75.38 286 GLU A N 1
ATOM 687 C CA . GLU A 1 286 ? 126.678 103.592 80.563 1.00 75.38 286 GLU A CA 1
ATOM 688 C C . GLU A 1 286 ? 125.382 103.118 79.905 1.00 75.38 286 GLU A C 1
ATOM 689 O O . GLU A 1 286 ? 124.295 103.565 80.271 1.00 75.38 286 GLU A O 1
ATOM 695 N N . VAL A 1 287 ? 125.509 102.217 78.928 1.00 68.93 287 VAL A N 1
ATOM 696 C CA . VAL A 1 287 ? 124.337 101.705 78.221 1.00 68.93 287 VAL A CA 1
ATOM 697 C C . VAL A 1 287 ? 123.405 100.982 79.185 1.00 68.93 287 VAL A C 1
ATOM 698 O O . VAL A 1 287 ? 122.179 101.129 79.117 1.00 68.93 287 VAL A O 1
ATOM 702 N N . ARG A 1 288 ? 123.969 100.183 80.091 1.00 64.18 288 ARG A N 1
ATOM 703 C CA . ARG A 1 288 ? 123.142 99.472 81.061 1.00 64.18 288 ARG A CA 1
ATOM 704 C C . ARG A 1 288 ? 122.415 100.442 81.985 1.00 64.18 288 ARG A C 1
ATOM 705 O O . ARG A 1 288 ? 121.241 100.235 82.316 1.00 64.18 288 ARG A O 1
ATOM 713 N N . LEU A 1 289 ? 123.095 101.507 82.414 1.00 62.57 289 LEU A N 1
ATOM 714 C CA . LEU A 1 289 ? 122.462 102.476 83.304 1.00 62.57 289 LEU A CA 1
ATOM 715 C C . LEU A 1 289 ? 121.310 103.197 82.616 1.00 62.57 289 LEU A C 1
ATOM 716 O O . LEU A 1 289 ? 120.252 103.402 83.221 1.00 62.57 289 LEU A O 1
ATOM 721 N N . ILE A 1 290 ? 121.490 103.590 81.352 1.00 63.91 290 ILE A N 1
ATOM 722 C CA . ILE A 1 290 ? 120.404 104.269 80.652 1.00 63.91 290 ILE A CA 1
ATOM 723 C C . ILE A 1 290 ? 119.274 103.294 80.342 1.00 63.91 290 ILE A C 1
ATOM 724 O O . ILE A 1 290 ? 118.101 103.682 80.330 1.00 63.91 290 ILE A O 1
ATOM 729 N N . PHE A 1 291 ? 119.593 102.016 80.111 1.00 61.09 291 PHE A N 1
ATOM 730 C CA . PHE A 1 291 ? 118.541 101.014 79.961 1.00 61.09 291 PHE A CA 1
ATOM 731 C C . PHE A 1 291 ? 117.728 100.877 81.242 1.00 61.09 291 PHE A C 1
ATOM 732 O O . PHE A 1 291 ? 116.495 100.787 81.199 1.00 61.09 291 PHE A O 1
ATOM 740 N N . LEU A 1 292 ? 118.403 100.858 82.393 1.00 49.61 292 LEU A N 1
ATOM 741 C CA . LEU A 1 292 ? 117.693 100.787 83.667 1.00 49.61 292 LEU A CA 1
ATOM 742 C C . LEU A 1 292 ? 116.843 102.031 83.895 1.00 49.61 292 LEU A C 1
ATOM 743 O O . LEU A 1 292 ? 115.710 101.937 84.382 1.00 49.61 292 LEU A O 1
ATOM 748 N N . SER A 1 293 ? 117.377 103.207 83.558 1.00 46.05 293 SER A N 1
ATOM 749 C CA . SER A 1 293 ? 116.603 104.437 83.696 1.00 46.05 293 SER A CA 1
ATOM 750 C C . SER A 1 293 ? 115.362 104.406 82.814 1.00 46.05 293 SER A C 1
ATOM 751 O O . SER A 1 293 ? 114.272 104.805 83.245 1.00 46.05 293 SER A O 1
ATOM 754 N N . GLY A 1 294 ? 115.512 103.937 81.573 1.00 43.96 294 GLY A N 1
ATOM 755 C CA . GLY A 1 294 ? 114.364 103.808 80.694 1.00 43.96 294 GLY A CA 1
ATOM 756 C C . GLY A 1 294 ? 113.337 102.829 81.224 1.00 43.96 294 GLY A C 1
ATOM 757 O O . GLY A 1 294 ? 112.135 103.085 81.161 1.00 43.96 294 GLY A O 1
ATOM 758 N N . LEU A 1 295 ? 113.798 101.699 81.765 1.00 44.24 295 LEU A N 1
ATOM 759 C CA . LEU A 1 295 ? 112.876 100.734 82.355 1.00 44.24 295 LEU A CA 1
ATOM 760 C C . LEU A 1 295 ? 112.111 101.346 83.522 1.00 44.24 295 LEU A C 1
ATOM 761 O O . LEU A 1 295 ? 110.894 101.161 83.643 1.00 44.24 295 LEU A O 1
ATOM 766 N N . CYS A 1 296 ? 112.806 102.090 84.385 1.00 39.06 296 CYS A N 1
ATOM 767 C CA . CYS A 1 296 ? 112.151 102.683 85.547 1.00 39.06 296 CYS A CA 1
ATOM 768 C C . CYS A 1 296 ? 111.132 103.741 85.137 1.00 39.06 296 CYS A C 1
ATOM 769 O O . CYS A 1 296 ? 110.009 103.763 85.660 1.00 39.06 296 CYS A O 1
ATOM 772 N N . ILE A 1 297 ? 111.498 104.625 84.205 1.00 35.19 297 ILE A N 1
ATOM 773 C CA . ILE A 1 297 ? 110.551 105.652 83.782 1.00 35.19 297 ILE A CA 1
ATOM 774 C C . ILE A 1 297 ? 109.377 105.019 83.042 1.00 35.19 297 ILE A C 1
ATOM 775 O O . ILE A 1 297 ? 108.234 105.474 83.164 1.00 35.19 297 ILE A O 1
ATOM 780 N N . ALA A 1 298 ? 109.630 103.950 82.280 1.00 31.12 298 ALA A N 1
ATOM 781 C CA . ALA A 1 298 ? 108.543 103.248 81.610 1.00 31.12 298 ALA A CA 1
ATOM 782 C C . ALA A 1 298 ? 107.582 102.635 82.616 1.00 31.12 298 ALA A C 1
ATOM 783 O O . ALA A 1 298 ? 106.363 102.719 82.444 1.00 31.12 298 ALA A O 1
ATOM 785 N N . VAL A 1 299 ? 108.110 102.016 83.674 1.00 26.73 299 VAL A N 1
ATOM 786 C CA . VAL A 1 299 ? 107.242 101.438 84.698 1.00 26.73 299 VAL A CA 1
ATOM 787 C C . VAL A 1 299 ? 106.424 102.528 85.378 1.00 26.73 299 VAL A C 1
ATOM 788 O O . VAL A 1 299 ? 105.218 102.369 85.610 1.00 26.73 299 VAL A O 1
ATOM 792 N N . ALA A 1 300 ? 107.061 103.657 85.697 1.00 25.2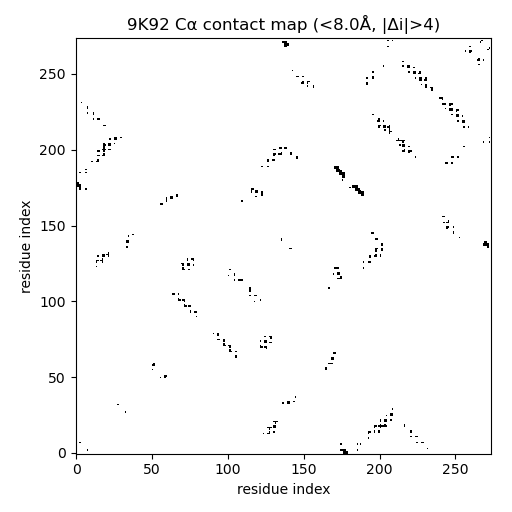1 300 ALA A N 1
ATOM 793 C CA . ALA A 1 300 ? 106.344 104.748 86.351 1.00 25.21 300 ALA A CA 1
ATOM 794 C C . ALA A 1 300 ? 105.231 105.292 85.461 1.00 25.21 300 ALA A C 1
ATOM 795 O O . ALA A 1 300 ? 104.107 105.521 85.924 1.00 25.21 300 ALA A O 1
ATOM 797 N N . VAL A 1 301 ? 105.521 105.497 84.174 1.00 25.53 301 VAL A N 1
ATOM 798 C CA . VAL A 1 301 ? 104.517 106.047 83.267 1.00 25.53 301 VAL A CA 1
ATOM 799 C C . VAL A 1 301 ? 103.395 105.044 83.030 1.00 25.53 301 VAL A C 1
ATOM 800 O O . VAL A 1 301 ? 102.222 105.420 82.922 1.00 25.53 301 VAL A O 1
ATOM 804 N N . VAL A 1 302 ? 103.730 103.755 82.943 1.00 23.03 302 VAL A N 1
ATOM 805 C CA . VAL A 1 302 ? 102.704 102.731 82.780 1.00 23.03 302 VAL A CA 1
ATOM 806 C C . VAL A 1 302 ? 101.784 102.706 83.992 1.00 23.03 302 VAL A C 1
ATOM 807 O O . VAL A 1 302 ? 100.559 102.601 83.856 1.00 23.03 302 VAL A O 1
ATOM 811 N N . TRP A 1 303 ? 102.354 102.808 85.196 1.00 20.69 303 TRP A N 1
ATOM 812 C CA . TRP A 1 303 ? 101.518 102.871 86.389 1.00 20.69 303 TRP A CA 1
ATOM 813 C C . TRP A 1 303 ? 100.645 104.120 86.385 1.00 20.69 303 TRP A C 1
ATOM 814 O O . TRP A 1 303 ? 99.466 104.063 86.751 1.00 20.69 303 TRP A O 1
ATOM 825 N N . ALA A 1 304 ? 101.212 105.260 85.984 1.00 22.69 304 ALA A N 1
ATOM 826 C CA . ALA A 1 304 ? 100.443 106.500 85.959 1.00 22.69 304 ALA A CA 1
ATOM 827 C C . ALA A 1 304 ? 99.277 106.418 84.986 1.00 22.69 304 ALA A C 1
ATOM 828 O O . ALA A 1 304 ? 98.184 106.910 85.285 1.00 22.69 304 ALA A O 1
ATOM 830 N N . VAL A 1 305 ? 99.490 105.818 83.817 1.00 23.41 305 VAL A N 1
ATOM 831 C CA . VAL A 1 305 ? 98.405 105.658 82.856 1.00 23.41 305 VAL A CA 1
ATOM 832 C C . VAL A 1 305 ? 97.366 104.674 83.377 1.00 23.41 305 VAL A C 1
ATOM 833 O O . VAL A 1 305 ? 96.160 104.939 83.332 1.00 23.41 305 VAL A O 1
ATOM 837 N N . PHE A 1 306 ? 97.816 103.529 83.884 1.00 24.68 306 PHE A N 1
ATOM 838 C CA . PHE A 1 306 ? 96.914 102.509 84.415 1.00 24.68 306 PHE A CA 1
ATOM 839 C C . PHE A 1 306 ? 96.857 102.612 85.938 1.00 24.68 306 PHE A C 1
ATOM 840 O O . PHE A 1 306 ? 97.441 101.820 86.677 1.00 24.68 306 PHE A O 1
ATOM 848 N N . ARG A 1 307 ? 96.128 103.626 86.401 1.00 30.67 307 ARG A N 1
ATOM 849 C CA . ARG A 1 307 ? 95.904 103.847 87.824 1.00 30.67 307 ARG A CA 1
ATOM 850 C C . ARG A 1 307 ? 94.635 103.176 88.327 1.00 30.67 307 ARG A C 1
ATOM 851 O O . ARG A 1 307 ? 94.644 102.545 89.386 1.00 30.67 307 ARG A O 1
ATOM 859 N N . ASN A 1 308 ? 93.539 103.303 87.585 1.00 38.07 308 ASN A N 1
ATOM 860 C CA . ASN A 1 308 ? 92.239 102.824 88.029 1.00 38.07 308 ASN A CA 1
ATOM 861 C C . ASN A 1 308 ? 91.919 101.419 87.535 1.00 38.07 308 ASN A C 1
ATOM 862 O O . ASN A 1 308 ? 90.804 100.937 87.760 1.00 38.07 308 ASN A O 1
ATOM 867 N N . GLU A 1 309 ? 92.861 100.753 86.871 1.00 37.00 309 GLU A N 1
ATOM 868 C CA . GLU A 1 309 ? 92.690 99.352 86.490 1.00 37.00 309 GLU A CA 1
ATOM 869 C C . GLU A 1 309 ? 93.096 98.511 87.693 1.00 37.00 309 GLU A C 1
ATOM 870 O O . GLU A 1 309 ? 94.244 98.089 87.828 1.00 37.00 309 GLU A O 1
ATOM 876 N N . ASP A 1 310 ? 92.134 98.259 88.578 1.00 37.00 310 ASP A N 1
ATOM 877 C CA . ASP A 1 310 ? 92.395 97.633 89.869 1.00 37.00 310 ASP A CA 1
ATOM 878 C C . ASP A 1 310 ? 92.698 96.142 89.772 1.00 37.00 310 ASP A C 1
ATOM 879 O O . ASP A 1 310 ? 92.783 95.478 90.810 1.00 37.00 310 ASP A O 1
ATOM 884 N N . ARG A 1 311 ? 92.862 95.598 88.566 1.00 40.75 311 ARG A N 1
ATOM 885 C CA . ARG A 1 311 ? 93.199 94.185 88.440 1.00 40.75 311 ARG A CA 1
ATOM 886 C C . ARG A 1 311 ? 94.697 93.952 88.602 1.00 40.75 311 ARG A C 1
ATOM 887 O O . ARG A 1 311 ? 95.114 93.020 89.297 1.00 40.75 311 ARG A O 1
ATOM 895 N N . TRP A 1 312 ? 95.523 94.790 87.969 1.00 30.54 312 TRP A N 1
ATOM 896 C CA . TRP A 1 312 ? 96.965 94.585 87.978 1.00 30.54 312 TRP A CA 1
ATOM 897 C C . TRP A 1 312 ? 97.762 95.854 88.261 1.00 30.54 312 TRP A C 1
ATOM 898 O O . TRP A 1 312 ? 98.994 95.816 88.197 1.00 30.54 312 TRP A O 1
ATOM 909 N N . ALA A 1 313 ? 97.108 96.976 88.561 1.00 21.14 313 ALA A N 1
ATOM 910 C CA . ALA A 1 313 ? 97.852 98.171 88.936 1.00 21.14 313 ALA A CA 1
ATOM 911 C C . ALA A 1 313 ? 98.375 98.105 90.363 1.00 21.14 313 ALA A C 1
ATOM 912 O O . ALA A 1 313 ? 99.308 98.842 90.707 1.00 21.14 313 ALA A O 1
ATOM 914 N N . TRP A 1 314 ? 97.800 97.233 91.195 1.00 16.30 314 TRP A N 1
ATOM 915 C CA . TRP A 1 314 ? 98.219 97.155 92.589 1.00 16.30 314 TRP A CA 1
ATOM 916 C C . TRP A 1 314 ? 99.651 96.656 92.713 1.00 16.30 314 TRP A C 1
ATOM 917 O O . TRP A 1 314 ? 100.387 97.106 93.594 1.00 16.30 314 TRP A O 1
ATOM 928 N N . ILE A 1 315 ? 100.074 95.737 91.841 1.00 11.88 315 ILE A N 1
ATOM 929 C CA . ILE A 1 315 ? 101.445 95.237 91.923 1.00 11.88 315 ILE A CA 1
ATOM 930 C C . ILE A 1 315 ? 102.440 96.324 91.532 1.00 11.88 315 ILE A C 1
ATOM 931 O O . ILE A 1 315 ? 103.505 96.458 92.147 1.00 11.88 315 ILE A O 1
ATOM 936 N N . LEU A 1 316 ? 102.111 97.123 90.514 1.00 10.98 316 LEU A N 1
ATOM 937 C CA . LEU A 1 316 ? 102.985 98.232 90.147 1.00 10.98 316 LEU A CA 1
ATOM 938 C C . LEU A 1 316 ? 103.055 99.264 91.262 1.00 10.98 316 LEU A C 1
ATOM 939 O O . LEU A 1 316 ? 104.138 99.774 91.578 1.00 10.98 316 LEU A O 1
ATOM 944 N N . GLN A 1 317 ? 101.913 99.578 91.878 1.00 7.91 317 GLN A N 1
ATOM 945 C CA . GLN A 1 317 ? 101.934 100.515 92.995 1.00 7.91 317 GLN A CA 1
ATOM 946 C C . GLN A 1 317 ? 102.749 99.967 94.157 1.00 7.91 317 GLN A C 1
ATOM 947 O O . GLN A 1 317 ? 103.485 100.712 94.806 1.00 7.91 317 GLN A O 1
ATOM 953 N N . ASP A 1 318 ? 102.632 98.668 94.436 1.00 5.06 318 ASP A N 1
ATOM 954 C CA . ASP A 1 318 ? 103.400 98.079 95.527 1.00 5.06 318 ASP A CA 1
ATOM 955 C C . ASP A 1 318 ? 104.894 98.120 95.244 1.00 5.06 318 ASP A C 1
ATOM 956 O O . ASP A 1 318 ? 105.684 98.422 96.140 1.00 5.06 318 ASP A O 1
ATOM 961 N N . ILE A 1 319 ? 105.306 97.821 94.010 1.00 3.76 319 ILE A N 1
ATOM 962 C CA . ILE A 1 319 ? 106.730 97.861 93.679 1.00 3.76 319 ILE A CA 1
ATOM 963 C C . ILE A 1 319 ? 107.264 99.283 93.805 1.00 3.76 319 ILE A C 1
ATOM 964 O O . ILE A 1 319 ? 108.318 99.523 94.412 1.00 3.76 319 ILE A O 1
ATOM 969 N N . LEU A 1 320 ? 106.537 100.252 93.240 1.00 3.80 320 LEU A N 1
ATOM 970 C CA . LEU A 1 320 ? 106.978 101.640 93.317 1.00 3.80 320 LEU A CA 1
ATOM 971 C C . LEU A 1 320 ? 107.018 102.128 94.759 1.00 3.80 320 LEU A C 1
ATOM 972 O O . LEU A 1 320 ? 107.954 102.828 95.159 1.00 3.80 320 LEU A O 1
ATOM 977 N N . GLY A 1 321 ? 106.015 101.762 95.559 1.00 2.16 321 GLY A N 1
ATOM 978 C CA . GLY A 1 321 ? 105.995 102.176 96.950 1.00 2.16 321 GLY A CA 1
ATOM 979 C C . GLY A 1 321 ? 107.083 101.526 97.779 1.00 2.16 321 GLY A C 1
ATOM 980 O O . GLY A 1 321 ? 107.647 102.154 98.675 1.00 2.16 321 GLY A O 1
ATOM 981 N N . ILE A 1 322 ? 107.386 100.257 97.505 1.00 0.74 322 ILE A N 1
ATOM 982 C CA . ILE A 1 322 ? 108.478 99.595 98.208 1.00 0.74 322 ILE A CA 1
ATOM 983 C C . ILE A 1 322 ? 109.797 100.273 97.879 1.00 0.74 322 ILE A C 1
ATOM 984 O O . ILE A 1 322 ? 110.627 100.499 98.764 1.00 0.74 322 ILE A O 1
ATOM 989 N N . ALA A 1 323 ? 110.010 100.623 96.607 1.00 2.37 323 ALA A N 1
ATOM 990 C CA . ALA A 1 323 ? 111.227 101.349 96.250 1.00 2.37 323 ALA A CA 1
ATOM 991 C C . ALA A 1 323 ? 111.278 102.714 96.928 1.00 2.37 323 ALA A C 1
ATOM 992 O O . ALA A 1 323 ? 112.323 103.122 97.450 1.00 2.37 323 ALA A O 1
ATOM 994 N N . PHE A 1 324 ? 110.151 103.427 96.941 1.00 2.94 324 PHE A N 1
ATOM 995 C CA . PHE A 1 324 ? 110.097 104.748 97.559 1.00 2.94 324 PHE A CA 1
ATOM 996 C C . PHE A 1 324 ? 110.414 104.674 99.048 1.00 2.94 324 PHE A C 1
ATOM 997 O O . PHE A 1 324 ? 111.199 105.473 99.570 1.00 2.94 324 PHE A O 1
ATOM 1005 N N . CYS A 1 325 ? 109.811 103.712 99.748 1.00 0.72 325 CYS A N 1
ATOM 1006 C CA . CYS A 1 325 ? 110.063 103.550 101.174 1.00 0.72 325 CYS A CA 1
ATOM 1007 C C . CYS A 1 325 ? 111.491 103.093 101.437 1.00 0.72 325 CYS A C 1
ATOM 1008 O O . CYS A 1 325 ? 112.125 103.550 102.392 1.00 0.72 325 CYS A O 1
ATOM 1011 N N . LEU A 1 326 ? 112.014 102.192 100.605 1.00 1.30 326 LEU A N 1
ATOM 1012 C CA . LEU A 1 326 ? 113.382 101.722 100.773 1.00 1.30 326 LEU A CA 1
ATOM 1013 C C . LEU A 1 326 ? 114.385 102.843 100.561 1.00 1.30 326 LEU A C 1
ATOM 1014 O O . LEU A 1 326 ? 115.482 102.806 101.127 1.00 1.30 326 LEU A O 1
ATOM 1019 N N . ASN A 1 327 ? 114.037 103.838 99.744 1.00 2.62 327 ASN A N 1
ATOM 1020 C CA . ASN A 1 327 ? 114.934 104.974 99.559 1.00 2.62 327 ASN A CA 1
ATOM 1021 C C . ASN A 1 327 ? 114.778 106.007 100.670 1.00 2.62 327 ASN A C 1
ATOM 1022 O O . ASN A 1 327 ? 115.771 106.592 101.118 1.00 2.62 327 ASN A O 1
ATOM 1027 N N . LEU A 1 328 ? 113.547 106.254 101.121 1.00 1.17 328 LEU A N 1
ATOM 1028 C CA . LEU A 1 328 ? 113.334 107.222 102.191 1.00 1.17 328 LEU A CA 1
ATOM 1029 C C . LEU A 1 328 ? 113.844 106.727 103.536 1.00 1.17 328 LEU A C 1
ATOM 1030 O O . LEU A 1 328 ? 114.208 107.547 104.384 1.00 1.17 328 LEU A O 1
ATOM 1035 N N . ILE A 1 329 ? 113.868 105.413 103.758 1.00 0.95 329 ILE A N 1
ATOM 1036 C CA . ILE A 1 329 ? 114.450 104.874 104.981 1.00 0.95 329 ILE A CA 1
ATOM 1037 C C . ILE A 1 329 ? 115.961 105.054 105.005 1.00 0.95 329 ILE A C 1
ATOM 1038 O O . ILE A 1 329 ? 116.539 105.258 106.080 1.00 0.95 329 ILE A O 1
ATOM 1043 N N . LYS A 1 330 ? 116.614 105.020 103.847 1.00 4.71 330 LYS A N 1
ATOM 1044 C CA . LYS A 1 330 ? 118.063 105.129 103.757 1.00 4.71 330 LYS A CA 1
ATOM 1045 C C . LYS A 1 330 ? 118.561 106.567 103.701 1.00 4.71 330 LYS A C 1
ATOM 1046 O O . LYS A 1 330 ? 119.502 106.914 104.419 1.00 4.71 330 LYS A O 1
ATOM 1052 N N . THR A 1 331 ? 117.963 107.415 102.861 1.00 5.54 331 THR A N 1
ATOM 1053 C CA . THR A 1 331 ? 118.509 108.755 102.661 1.00 5.54 331 THR A CA 1
ATOM 1054 C C . THR A 1 331 ? 118.271 109.646 103.873 1.00 5.54 331 THR A C 1
ATOM 1055 O O . THR A 1 331 ? 119.175 110.366 104.311 1.00 5.54 331 THR A O 1
ATOM 1059 N N . LEU A 1 332 ? 117.061 109.620 104.428 1.00 6.64 332 LEU A N 1
ATOM 1060 C CA . LEU A 1 332 ? 116.738 110.493 105.550 1.00 6.64 332 LEU A CA 1
ATOM 1061 C C . LEU A 1 332 ? 117.526 110.068 106.782 1.00 6.64 332 LEU A C 1
ATOM 1062 O O . LEU A 1 332 ? 117.349 108.957 107.290 1.00 6.64 332 LEU A O 1
ATOM 1067 N N . LYS A 1 333 ? 118.394 110.953 107.261 1.00 14.10 333 LYS A N 1
ATOM 1068 C CA . LYS A 1 333 ? 119.283 110.666 108.380 1.00 14.10 333 LYS A CA 1
ATOM 1069 C C . LYS A 1 333 ? 118.784 111.403 109.617 1.00 14.10 333 LYS A C 1
ATOM 1070 O O . LYS A 1 333 ? 118.978 112.616 109.743 1.00 14.10 333 LYS A O 1
ATOM 1076 N N . LEU A 1 334 ? 118.143 110.674 110.524 1.00 15.06 334 LEU A N 1
ATOM 1077 C CA . LEU A 1 334 ? 117.812 111.238 111.827 1.00 15.06 334 LEU A CA 1
ATOM 1078 C C . LEU A 1 334 ? 119.074 111.307 112.680 1.00 15.06 334 LEU A C 1
ATOM 1079 O O . LEU A 1 334 ? 119.777 110.301 112.817 1.00 15.06 334 LEU A O 1
ATOM 1084 N N . PRO A 1 335 ? 119.393 112.459 113.259 1.00 19.59 335 PRO A N 1
ATOM 1085 C CA . PRO A 1 335 ? 120.717 112.633 113.869 1.00 19.59 335 PRO A CA 1
ATOM 1086 C C . PRO A 1 335 ? 120.871 111.953 115.220 1.00 19.59 335 PRO A C 1
ATOM 1087 O O . PRO A 1 335 ? 121.957 111.464 115.543 1.00 19.59 335 PRO A O 1
ATOM 1091 N N . ASN A 1 336 ? 119.806 111.913 116.017 1.00 24.12 336 ASN A N 1
ATOM 1092 C CA . ASN A 1 336 ? 119.896 111.348 117.355 1.00 24.12 336 ASN A CA 1
ATOM 1093 C C . ASN A 1 336 ? 118.546 110.779 117.769 1.00 24.12 336 ASN A C 1
ATOM 1094 O O . ASN A 1 336 ? 117.509 111.092 117.178 1.00 24.12 336 ASN A O 1
ATOM 1099 N N . PHE A 1 337 ? 118.577 109.925 118.796 1.00 25.86 337 PHE A N 1
ATOM 1100 C CA . PHE A 1 337 ? 117.359 109.277 119.269 1.00 25.86 337 PHE A CA 1
ATOM 1101 C C . PHE A 1 337 ? 116.363 110.267 119.851 1.00 25.86 337 PHE A C 1
ATOM 1102 O O . PHE A 1 337 ? 115.173 109.951 119.931 1.00 25.86 337 PHE A O 1
ATOM 1110 N N . LYS A 1 338 ? 116.816 111.452 120.265 1.00 29.07 338 LYS A N 1
ATOM 1111 C CA . LYS A 1 338 ? 115.879 112.489 120.685 1.00 29.07 338 LYS A CA 1
ATOM 1112 C C . LYS A 1 338 ? 114.963 112.884 119.534 1.00 29.07 338 LYS A C 1
ATOM 1113 O O . LYS A 1 338 ? 113.743 112.998 119.703 1.00 29.07 338 LYS A O 1
ATOM 1119 N N . SER A 1 339 ? 115.538 113.076 118.344 1.00 26.84 339 SER A N 1
ATOM 1120 C CA . SER A 1 339 ? 114.728 113.390 117.173 1.00 26.84 339 SER A CA 1
ATOM 1121 C C . SER A 1 339 ? 113.832 112.219 116.796 1.00 26.84 339 SER A C 1
ATOM 1122 O O . SER A 1 339 ? 112.689 112.420 116.372 1.00 26.84 339 SER A O 1
ATOM 1125 N N . CYS A 1 340 ? 114.335 110.989 116.936 1.00 23.88 340 CYS A N 1
ATOM 1126 C CA . CYS A 1 340 ? 113.509 109.815 116.668 1.00 23.88 340 CYS A CA 1
ATOM 1127 C C . CYS A 1 340 ? 112.286 109.794 117.573 1.00 23.88 340 CYS A C 1
ATOM 1128 O O . CYS A 1 340 ? 111.156 109.606 117.108 1.00 23.88 340 CYS A O 1
ATOM 1131 N N . VAL A 1 341 ? 112.496 110.001 118.875 1.00 23.29 341 VAL A N 1
ATOM 1132 C CA . VAL A 1 341 ? 111.391 109.993 119.827 1.00 23.29 341 VAL A CA 1
ATOM 1133 C C . VAL A 1 341 ? 110.415 111.117 119.513 1.00 23.29 341 VAL A C 1
ATOM 1134 O O . VAL A 1 341 ? 109.196 110.918 119.512 1.00 23.29 341 VAL A O 1
ATOM 1138 N N . ILE A 1 342 ? 110.936 112.313 119.227 1.00 27.40 342 ILE A N 1
ATOM 1139 C CA . ILE A 1 342 ? 110.065 113.454 118.957 1.00 27.40 342 ILE A CA 1
ATOM 1140 C C . ILE A 1 342 ? 109.205 113.191 117.726 1.00 27.40 342 ILE A C 1
ATOM 1141 O O . ILE A 1 342 ? 107.984 113.380 117.750 1.00 27.40 342 ILE A O 1
ATOM 1146 N N . LEU A 1 343 ? 109.827 112.736 116.636 1.00 24.34 343 LEU A N 1
ATOM 1147 C CA . LEU A 1 343 ? 109.087 112.512 115.399 1.00 24.34 343 LEU A CA 1
ATOM 1148 C C . LEU A 1 343 ? 108.065 111.393 115.560 1.00 24.34 343 LEU A C 1
ATOM 1149 O O . LEU A 1 343 ? 106.914 111.519 115.122 1.00 24.34 343 LEU A O 1
ATOM 1154 N N . LEU A 1 344 ? 108.468 110.281 116.184 1.00 23.06 344 LEU A N 1
ATOM 1155 C CA . LEU A 1 344 ? 107.547 109.163 116.344 1.00 23.06 344 LEU A CA 1
ATOM 1156 C C . LEU A 1 344 ? 106.381 109.530 117.251 1.00 23.06 344 LEU A C 1
ATOM 1157 O O . LEU A 1 344 ? 105.235 109.176 116.963 1.00 23.06 344 LEU A O 1
ATOM 1162 N N . GLY A 1 345 ? 106.645 110.251 118.343 1.00 30.11 345 GLY A N 1
ATOM 1163 C CA . GLY A 1 345 ? 105.560 110.686 119.205 1.00 30.11 345 GLY A CA 1
ATOM 1164 C C . GLY A 1 345 ? 104.629 111.667 118.521 1.00 30.11 345 GLY A C 1
ATOM 1165 O O . GLY A 1 345 ? 103.409 111.597 118.686 1.00 30.11 345 GLY A O 1
ATOM 1166 N N . LEU A 1 346 ? 105.189 112.588 117.733 1.00 35.21 3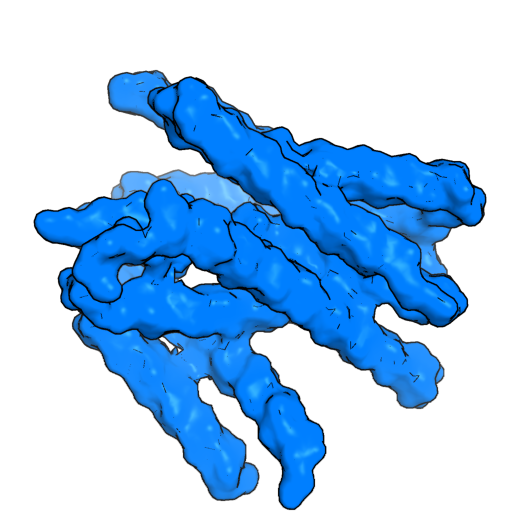46 LEU A N 1
ATOM 1167 C CA . LEU A 1 346 ? 104.357 113.541 117.008 1.00 35.21 346 LEU A CA 1
ATOM 1168 C C . LEU A 1 346 ? 103.456 112.836 116.002 1.00 35.21 346 LEU A C 1
ATOM 1169 O O . LEU A 1 346 ? 102.265 113.152 115.892 1.00 35.21 346 LEU A O 1
ATOM 1174 N N . LEU A 1 347 ? 103.996 111.862 115.268 1.00 33.85 347 LEU A N 1
ATOM 1175 C CA . LEU A 1 347 ? 103.171 111.169 114.284 1.00 33.85 347 LEU A CA 1
ATOM 1176 C C . LEU A 1 347 ? 102.196 110.199 114.944 1.00 33.85 347 LEU A C 1
ATOM 1177 O O . LEU A 1 347 ? 101.110 109.954 114.408 1.00 33.85 347 LEU A O 1
ATOM 1182 N N . LEU A 1 348 ? 102.545 109.660 116.113 1.00 35.41 348 LEU A N 1
ATOM 1183 C CA . LEU A 1 348 ? 101.576 108.895 116.889 1.00 35.41 348 LEU A CA 1
ATOM 1184 C C . LEU A 1 348 ? 100.418 109.779 117.333 1.00 35.41 348 LEU A C 1
ATOM 1185 O O . LEU A 1 348 ? 99.255 109.363 117.291 1.00 35.41 348 LEU A O 1
ATOM 1190 N N . LEU A 1 349 ? 100.718 111.009 117.758 1.00 41.08 349 LEU A N 1
ATOM 1191 C CA . LEU A 1 349 ? 99.658 111.957 118.086 1.00 41.08 349 LEU A CA 1
ATOM 1192 C C . LEU A 1 349 ? 98.825 112.293 116.856 1.00 41.08 349 LEU A C 1
ATOM 1193 O O . LEU A 1 349 ? 97.605 112.470 116.951 1.00 41.08 349 LEU A O 1
ATOM 1198 N N . TYR A 1 350 ? 99.469 112.390 115.692 1.00 50.71 350 TYR A N 1
ATOM 1199 C CA . TYR A 1 350 ? 98.725 112.630 114.459 1.00 50.71 350 TYR A CA 1
ATOM 1200 C C . TYR A 1 350 ? 97.771 111.479 114.153 1.00 50.71 350 TYR A C 1
ATOM 1201 O O . TYR A 1 350 ? 96.633 111.704 113.731 1.00 50.71 350 TYR A O 1
ATOM 1210 N N . ASP A 1 351 ? 98.222 110.251 114.374 1.00 48.74 351 ASP A N 1
ATOM 1211 C CA . ASP A 1 351 ? 97.353 109.104 114.158 1.00 48.74 351 ASP A CA 1
ATOM 1212 C C . ASP A 1 351 ? 96.195 109.149 115.134 1.00 48.74 351 ASP A C 1
ATOM 1213 O O . ASP A 1 351 ? 95.045 108.925 114.761 1.00 48.74 351 ASP A O 1
ATOM 1218 N N . VAL A 1 352 ? 96.497 109.435 116.393 1.00 51.03 352 VAL A N 1
ATOM 1219 C CA . VAL A 1 352 ? 95.444 109.539 117.400 1.00 51.03 352 VAL A CA 1
ATOM 1220 C C . VAL A 1 352 ? 94.406 110.570 116.975 1.00 51.03 352 VAL A C 1
ATOM 1221 O O . VAL A 1 352 ? 93.197 110.352 117.117 1.00 51.03 352 VAL A O 1
ATOM 1225 N N . PHE A 1 353 ? 94.858 111.705 116.440 1.00 62.57 353 PHE A N 1
ATOM 1226 C CA . PHE A 1 353 ? 93.927 112.695 115.906 1.00 62.57 353 PHE A CA 1
ATOM 1227 C C . PHE A 1 353 ? 93.134 112.129 114.733 1.00 62.57 353 PHE A C 1
ATOM 1228 O O . PHE A 1 353 ? 91.935 112.395 114.596 1.00 62.57 353 PHE A O 1
ATOM 1236 N N . PHE A 1 354 ? 93.794 111.349 113.876 1.00 61.08 354 PHE A N 1
ATOM 1237 C CA . PHE A 1 354 ? 93.114 110.711 112.753 1.00 61.08 354 PHE A CA 1
ATOM 1238 C C . PHE A 1 354 ? 91.975 109.823 113.234 1.00 61.08 354 PHE A C 1
ATOM 1239 O O . PHE A 1 354 ? 90.883 109.827 112.655 1.00 61.08 354 PHE A O 1
ATOM 1247 N N . VAL A 1 355 ? 92.212 109.056 114.297 1.00 59.87 355 VAL A N 1
ATOM 1248 C CA . VAL A 1 355 ? 91.192 108.119 114.762 1.00 59.87 355 VAL A CA 1
ATOM 1249 C C . VAL A 1 355 ? 90.166 108.818 115.651 1.00 59.87 355 VAL A C 1
ATOM 1250 O O . VAL A 1 355 ? 89.066 108.298 115.868 1.00 59.87 355 VAL A O 1
ATOM 1254 N N . PHE A 1 356 ? 90.492 109.999 116.174 1.00 66.32 356 PHE A N 1
ATOM 1255 C CA . PHE A 1 356 ? 89.593 110.704 117.080 1.00 66.32 356 PHE A CA 1
ATOM 1256 C C . PHE A 1 356 ? 88.787 111.815 116.414 1.00 66.32 356 PHE A C 1
ATOM 1257 O O . PHE A 1 356 ? 87.862 112.341 117.040 1.00 66.32 356 PHE A O 1
ATOM 1265 N N . ILE A 1 357 ? 89.106 112.191 115.179 1.00 73.76 357 ILE A N 1
ATOM 1266 C CA . ILE A 1 357 ? 88.421 113.276 114.484 1.00 73.76 357 ILE A CA 1
ATOM 1267 C C . ILE A 1 357 ? 87.472 112.746 113.413 1.00 73.76 357 ILE A C 1
ATOM 1268 O O . ILE A 1 357 ? 86.374 113.274 113.229 1.00 73.76 357 ILE A O 1
ATOM 1273 N N . THR A 1 358 ? 87.878 111.694 112.700 1.00 78.42 358 THR A N 1
ATOM 1274 C CA . THR A 1 358 ? 87.042 111.161 111.626 1.00 78.42 358 THR A CA 1
ATOM 1275 C C . THR A 1 358 ? 85.630 110.772 112.064 1.00 78.42 358 THR A C 1
ATOM 1276 O O . THR A 1 358 ? 84.694 111.011 111.282 1.00 78.42 358 THR A O 1
ATOM 1280 N N . PRO A 1 359 ? 85.394 110.174 113.243 1.00 79.25 359 PRO A N 1
ATOM 1281 C CA . PRO A 1 359 ? 83.996 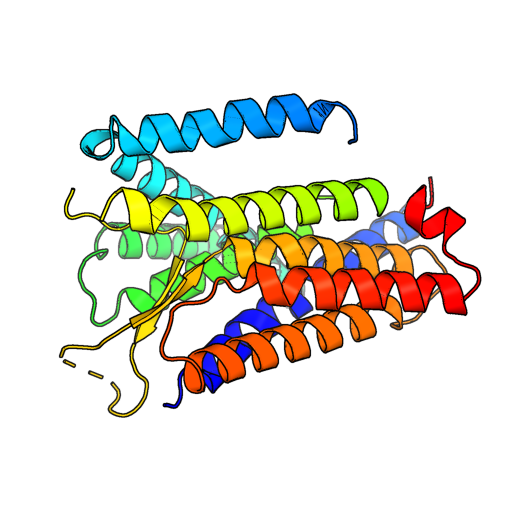109.907 113.631 1.00 79.25 359 PRO A CA 1
ATOM 1282 C C . PRO A 1 359 ? 83.136 111.158 113.712 1.00 79.25 359 PRO A C 1
ATOM 1283 O O . PRO A 1 359 ? 81.927 111.086 113.460 1.00 79.25 359 PRO A O 1
ATOM 1287 N N . PHE A 1 360 ? 83.722 112.304 114.068 1.00 84.35 360 PHE A N 1
ATOM 1288 C CA . PHE A 1 360 ? 82.941 113.534 114.160 1.00 84.35 360 PHE A CA 1
ATOM 1289 C C . PHE A 1 360 ? 82.374 113.938 112.804 1.00 84.35 360 PHE A C 1
ATOM 1290 O O . PHE A 1 360 ? 81.212 114.351 112.709 1.00 84.35 360 PHE A O 1
ATOM 1298 N N . ILE A 1 361 ? 83.179 113.834 111.745 1.00 84.92 361 ILE A N 1
ATOM 1299 C CA . ILE A 1 361 ? 82.706 114.208 110.415 1.00 84.92 361 ILE A CA 1
ATOM 1300 C C . ILE A 1 361 ? 81.613 113.255 109.948 1.00 84.92 361 ILE A C 1
ATOM 1301 O O . ILE A 1 361 ? 80.578 113.682 109.423 1.00 84.92 361 ILE A O 1
ATOM 1306 N N . THR A 1 362 ? 81.820 111.955 110.135 1.00 85.86 362 THR A N 1
ATOM 1307 C CA . THR A 1 362 ? 80.849 110.956 109.705 1.00 85.86 362 THR A CA 1
ATOM 1308 C C . THR A 1 362 ? 79.817 110.689 110.797 1.00 85.86 362 THR A C 1
ATOM 1309 O O . THR A 1 362 ? 80.052 109.893 111.706 1.00 85.86 362 THR A O 1
ATOM 1313 N N . ASN A 1 379 ? 87.948 113.886 92.487 1.00 70.92 379 ASN A N 1
ATOM 1314 C CA . ASN A 1 379 ? 87.279 113.310 93.648 1.00 70.92 379 ASN A CA 1
ATOM 1315 C C . ASN A 1 379 ? 87.236 111.788 93.562 1.00 70.92 379 ASN A C 1
ATOM 1316 O O . ASN A 1 379 ? 87.212 111.101 94.583 1.00 70.92 379 ASN A O 1
ATOM 1321 N N . ASN A 1 380 ? 87.220 111.265 92.339 1.00 66.68 380 ASN A N 1
ATOM 1322 C CA . ASN A 1 380 ? 87.183 109.827 92.111 1.00 66.68 380 ASN A CA 1
ATOM 1323 C C . ASN A 1 380 ? 88.569 109.199 92.059 1.00 66.68 380 ASN A C 1
ATOM 1324 O O . ASN A 1 380 ? 88.675 107.979 91.900 1.00 66.68 380 ASN A O 1
ATOM 1329 N N . GLU A 1 381 ? 89.626 109.996 92.186 1.00 50.65 381 GLU A N 1
ATOM 1330 C CA . GLU A 1 381 ? 90.982 109.475 92.178 1.00 50.65 381 GLU A CA 1
ATOM 1331 C C . GLU A 1 381 ? 91.331 108.896 93.546 1.00 50.65 381 GLU A C 1
ATOM 1332 O O . GLU A 1 381 ? 90.581 109.023 94.517 1.00 50.65 381 GLU A O 1
ATOM 1338 N N . LYS A 1 382 ? 92.489 108.249 93.625 1.00 35.78 382 LYS A N 1
ATOM 1339 C CA . LYS A 1 382 ? 92.957 107.627 94.855 1.00 35.78 382 LYS A CA 1
ATOM 1340 C C . LYS A 1 382 ? 94.387 108.064 95.130 1.00 35.78 382 LYS A C 1
ATOM 1341 O O . LYS A 1 382 ? 95.235 108.039 94.233 1.00 35.78 382 LYS A O 1
ATOM 1347 N N . LEU A 1 383 ? 94.648 108.471 96.370 1.00 26.46 383 LEU A N 1
ATOM 1348 C CA . LEU A 1 383 ? 95.992 108.871 96.748 1.00 26.46 383 LEU A CA 1
ATOM 1349 C C . LEU A 1 383 ? 96.944 107.679 96.665 1.00 26.46 383 LEU A C 1
ATOM 1350 O O . LEU A 1 383 ? 96.604 106.569 97.081 1.00 26.46 383 LEU A O 1
ATOM 1355 N N . PRO A 1 384 ? 98.143 107.884 96.129 1.00 15.70 384 PRO A N 1
ATOM 1356 C CA . PRO A 1 384 ? 99.099 106.779 96.000 1.00 15.70 384 PRO A CA 1
ATOM 1357 C C . PRO A 1 384 ? 99.963 106.591 97.237 1.00 15.70 384 PRO A C 1
ATOM 1358 O O . PRO A 1 384 ? 101.006 105.933 97.181 1.00 15.70 384 PRO A O 1
ATOM 1362 N N . VAL A 1 385 ? 99.543 107.170 98.359 1.00 8.26 385 VAL A N 1
ATOM 1363 C CA . VAL A 1 385 ? 100.346 107.190 99.577 1.00 8.26 385 VAL A CA 1
ATOM 1364 C C . VAL A 1 385 ? 100.224 105.845 100.286 1.00 8.26 385 VAL A C 1
ATOM 1365 O O . VAL A 1 385 ? 100.927 105.575 101.266 1.00 8.26 385 VAL A O 1
ATOM 1369 N N . VAL A 1 386 ? 99.370 104.964 99.768 1.00 5.69 386 VAL A N 1
ATOM 1370 C CA . VAL A 1 386 ? 99.051 103.712 100.439 1.00 5.69 386 VAL A CA 1
ATOM 1371 C C . VAL A 1 386 ? 99.545 102.542 99.601 1.00 5.69 386 VAL A C 1
ATOM 1372 O O . VAL A 1 386 ? 99.785 102.662 98.398 1.00 5.69 386 VAL A O 1
ATOM 1376 N N . ILE A 1 387 ? 99.694 101.399 100.262 1.00 4.39 387 ILE A N 1
ATOM 1377 C CA . ILE A 1 387 ? 100.067 100.144 99.621 1.00 4.39 387 ILE A CA 1
ATOM 1378 C C . ILE A 1 387 ? 98.827 99.264 99.581 1.00 4.39 387 ILE A C 1
ATOM 1379 O O . ILE A 1 387 ? 98.232 98.965 100.624 1.00 4.39 387 ILE A O 1
ATOM 1384 N N . ARG A 1 388 ? 98.433 98.858 98.379 1.00 11.81 388 ARG A N 1
ATOM 1385 C CA . ARG A 1 388 ? 97.190 98.141 98.153 1.00 11.81 388 ARG A CA 1
ATOM 1386 C C . ARG A 1 388 ? 97.471 96.676 97.852 1.00 11.81 388 ARG A C 1
ATOM 1387 O O . ARG A 1 388 ? 98.351 96.350 97.052 1.00 11.81 388 ARG A O 1
ATOM 1395 N N . VAL A 1 389 ? 96.715 95.796 98.500 1.00 16.18 389 VAL A N 1
ATOM 1396 C CA . VAL A 1 389 ? 96.801 94.357 98.256 1.00 16.18 389 VAL A CA 1
ATOM 1397 C C . VAL A 1 389 ? 95.393 93.775 98.273 1.00 16.18 389 VAL A C 1
ATOM 1398 O O . VAL A 1 389 ? 94.672 93.938 99.267 1.00 16.18 389 VAL A O 1
ATOM 1402 N N . PRO A 1 390 ? 94.955 93.102 97.213 1.00 28.52 390 PRO A N 1
ATOM 1403 C CA . PRO A 1 390 ? 93.633 92.467 97.233 1.00 28.52 390 PRO A CA 1
ATOM 1404 C C . PRO A 1 390 ? 93.646 91.221 98.104 1.00 28.52 390 PRO A C 1
ATOM 1405 O O . PRO A 1 390 ? 94.690 90.759 98.563 1.00 28.52 390 PRO A O 1
ATOM 1409 N N . LYS A 1 391 ? 92.456 90.673 98.333 1.00 42.80 391 LYS A N 1
ATOM 1410 C CA . LYS A 1 391 ? 92.310 89.490 99.180 1.00 42.80 391 LYS A CA 1
ATOM 1411 C C . LYS A 1 391 ? 92.871 88.280 98.441 1.00 42.80 391 LYS A C 1
ATOM 1412 O O . LYS A 1 391 ? 92.253 87.762 97.509 1.00 42.80 391 LYS A O 1
ATOM 1418 N N . LEU A 1 392 ? 94.049 87.822 98.870 1.00 45.15 392 LEU A N 1
ATOM 1419 C CA . LEU A 1 392 ? 94.750 86.702 98.241 1.00 45.15 392 LEU A CA 1
ATOM 1420 C C . LEU A 1 392 ? 94.184 85.375 98.751 1.00 45.15 392 LEU A C 1
ATOM 1421 O O . LEU A 1 392 ? 94.875 84.543 99.342 1.00 45.15 392 LEU A O 1
ATOM 1426 N N . ILE A 1 393 ? 92.889 85.185 98.507 1.00 53.44 393 ILE A N 1
ATOM 1427 C CA . ILE A 1 393 ? 92.247 83.902 98.781 1.00 53.44 393 ILE A CA 1
ATOM 1428 C C . ILE A 1 393 ? 91.660 83.255 97.537 1.00 53.44 393 ILE A C 1
ATOM 1429 O O . ILE A 1 393 ? 91.558 82.015 97.479 1.00 53.44 393 ILE A O 1
ATOM 1434 N N . TYR A 1 394 ? 91.279 84.024 96.515 1.00 60.36 394 TYR A N 1
ATOM 1435 C CA . TYR A 1 394 ? 90.856 83.461 95.240 1.00 60.36 394 TYR A CA 1
ATOM 1436 C C . TYR A 1 394 ? 91.656 84.035 94.077 1.00 60.36 394 TYR A C 1
ATOM 1437 O O . TYR A 1 394 ? 91.332 83.742 92.919 1.00 60.36 394 TYR A O 1
ATOM 1446 N N . PHE A 1 395 ? 92.679 84.838 94.347 1.00 55.28 395 PHE A N 1
ATOM 1447 C CA . PHE A 1 395 ? 93.455 85.500 93.306 1.00 55.28 395 PHE A CA 1
ATOM 1448 C C . PHE A 1 395 ? 94.297 84.500 92.520 1.00 55.28 395 PHE A C 1
ATOM 1449 O O . PHE A 1 395 ? 95.065 83.731 93.096 1.00 55.28 395 PHE A O 1
ATOM 1457 N N . LEU A 1 402 ? 84.004 91.669 93.286 1.00 66.31 402 LEU A N 1
ATOM 1458 C CA . LEU A 1 402 ? 85.270 92.359 93.068 1.00 66.31 402 LEU A CA 1
ATOM 1459 C C . LEU A 1 402 ? 86.224 92.124 94.235 1.00 66.31 402 LEU A C 1
ATOM 1460 O O . LEU A 1 402 ? 85.845 91.543 95.251 1.00 66.31 402 LEU A O 1
ATOM 1465 N N . MET A 1 403 ? 87.461 92.577 94.081 1.00 60.51 403 MET A N 1
ATOM 1466 C CA . MET A 1 403 ? 88.480 92.325 95.092 1.00 60.51 403 MET A CA 1
ATOM 1467 C C . MET A 1 403 ? 88.425 93.390 96.182 1.00 60.51 403 MET A C 1
ATOM 1468 O O . MET A 1 403 ? 88.502 94.586 95.877 1.00 60.51 403 MET A O 1
ATOM 1473 N N . PRO A 1 404 ? 88.287 93.004 97.457 1.00 47.19 404 PRO A N 1
ATOM 1474 C CA . PRO A 1 404 ? 88.432 93.979 98.547 1.00 47.19 404 PRO A CA 1
ATOM 1475 C C . PRO A 1 404 ? 89.882 94.404 98.720 1.00 47.19 404 PRO A C 1
ATOM 1476 O O . PRO A 1 404 ? 90.740 94.009 97.925 1.00 47.19 404 PRO A O 1
ATOM 1480 N N . VAL A 1 405 ? 90.181 95.198 99.749 1.00 27.49 405 VAL A N 1
ATOM 1481 C CA . VAL A 1 405 ? 91.495 95.810 99.878 1.00 27.49 405 VAL A CA 1
ATOM 1482 C C . VAL A 1 405 ? 92.104 95.467 101.229 1.00 27.49 405 VAL A C 1
ATOM 1483 O O . VAL A 1 405 ? 91.411 95.132 102.191 1.00 27.49 405 VAL A O 1
ATOM 1487 N N . SER A 1 406 ? 93.433 95.550 101.277 1.00 18.20 406 SER A N 1
ATOM 1488 C CA . SER A 1 406 ? 94.221 95.423 102.503 1.00 18.20 406 SER A CA 1
ATOM 1489 C C . SER A 1 406 ? 95.250 96.548 102.450 1.00 18.20 406 SER A C 1
ATOM 1490 O O . SER A 1 406 ? 96.344 96.374 101.908 1.00 18.20 406 SER A O 1
ATOM 1493 N N . ILE A 1 407 ? 94.896 97.697 103.007 1.00 9.92 407 ILE A N 1
ATOM 1494 C CA . ILE A 1 407 ? 95.664 98.925 102.841 1.00 9.92 407 ILE A CA 1
ATOM 1495 C C . ILE A 1 407 ? 96.622 99.106 104.009 1.00 9.92 407 ILE A C 1
ATOM 1496 O O . ILE A 1 407 ? 96.244 98.946 105.175 1.00 9.92 407 ILE A O 1
ATOM 1501 N N . LEU A 1 408 ? 97.874 99.435 103.693 1.00 5.14 408 LEU A N 1
ATOM 1502 C CA . LEU A 1 408 ? 98.861 99.835 104.691 1.00 5.14 408 LEU A CA 1
ATOM 1503 C C . LEU A 1 408 ? 99.647 101.012 104.140 1.00 5.14 408 LEU A C 1
ATOM 1504 O O . LEU A 1 408 ? 100.345 100.872 103.133 1.00 5.14 408 LEU A O 1
ATOM 1509 N N . GLY A 1 409 ? 99.551 102.159 104.802 1.00 1.52 409 GLY A N 1
ATOM 1510 C CA . GLY A 1 409 ? 100.143 103.375 104.291 1.00 1.52 409 GLY A CA 1
ATOM 1511 C C . GLY A 1 409 ? 101.660 103.354 104.326 1.00 1.52 409 GLY A C 1
ATOM 1512 O O . GLY A 1 409 ? 102.303 102.437 104.836 1.00 1.52 409 GLY A O 1
ATOM 1513 N N . PHE A 1 410 ? 102.242 104.401 103.745 1.00 2.90 410 PHE A N 1
ATOM 1514 C CA . PHE A 1 410 ? 103.684 104.594 103.755 1.00 2.90 410 PHE A CA 1
ATOM 1515 C C . PHE A 1 410 ? 104.208 105.068 105.101 1.00 2.90 410 PHE A C 1
ATOM 1516 O O . PHE A 1 410 ? 105.368 104.795 105.426 1.00 2.90 410 PHE A O 1
ATOM 1524 N N . GLY A 1 411 ? 103.395 105.771 105.882 1.00 2.06 411 GLY A N 1
ATOM 1525 C CA . GLY A 1 411 ? 103.813 106.269 107.171 1.00 2.06 411 GLY A CA 1
ATOM 1526 C C . GLY A 1 411 ? 103.907 105.224 108.250 1.00 2.06 411 GLY A C 1
ATOM 1527 O O . GLY A 1 411 ? 104.393 105.515 109.346 1.00 2.06 411 GLY A O 1
ATOM 1528 N N . ASP A 1 412 ? 103.441 104.009 107.979 1.00 1.57 412 ASP A N 1
ATOM 1529 C CA . ASP A 1 412 ? 103.608 102.884 108.884 1.00 1.57 412 ASP A CA 1
ATOM 1530 C C . ASP A 1 412 ? 104.812 102.029 108.524 1.00 1.57 412 ASP A C 1
ATOM 1531 O O . ASP A 1 412 ? 105.095 101.053 109.225 1.00 1.57 412 ASP A O 1
ATOM 1536 N N . ILE A 1 413 ? 105.521 102.367 107.449 1.00 -0.00 413 ILE A N 1
ATOM 1537 C CA . ILE A 1 413 ? 106.700 101.626 107.021 1.00 -0.00 413 ILE A CA 1
ATOM 1538 C C . ILE A 1 413 ? 107.915 102.541 107.090 1.00 -0.00 413 ILE A C 1
ATOM 1539 O O . ILE A 1 413 ? 109.036 102.090 107.350 1.00 -0.00 413 ILE A O 1
ATOM 1544 N N . ILE A 1 414 ? 107.699 103.836 106.883 1.00 0.00 414 ILE A N 1
ATOM 1545 C CA . ILE A 1 414 ? 108.799 104.794 106.850 1.00 0.00 414 ILE A CA 1
ATOM 1546 C C . ILE A 1 414 ? 109.117 105.327 108.239 1.00 0.00 414 ILE A C 1
ATOM 1547 O O . ILE A 1 414 ? 110.280 105.373 108.643 1.00 0.00 414 ILE A O 1
ATOM 1552 N N . VAL A 1 415 ? 108.092 105.740 108.988 1.00 1.94 415 VAL A N 1
ATOM 1553 C CA . VAL A 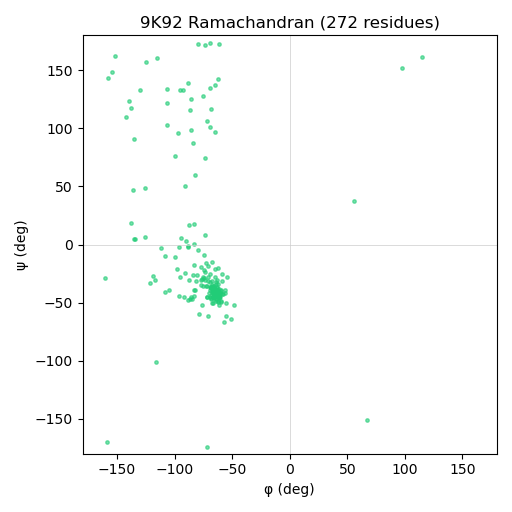1 415 ? 108.332 106.388 110.279 1.00 1.94 415 VAL A CA 1
ATOM 1554 C C . VAL A 1 415 ? 109.028 105.463 111.272 1.00 1.94 415 VAL A C 1
ATOM 1555 O O . VAL A 1 415 ? 110.022 105.888 111.882 1.00 1.94 415 VAL A O 1
ATOM 1559 N N . PRO A 1 416 ? 108.581 104.220 111.491 1.00 0.87 416 PRO A N 1
ATOM 1560 C CA . PRO A 1 416 ? 109.417 103.291 112.265 1.00 0.87 416 PRO A CA 1
ATOM 1561 C C . PRO A 1 416 ? 110.611 102.782 111.484 1.00 0.87 416 PRO A C 1
ATOM 1562 O O . PRO A 1 416 ? 111.605 102.369 112.097 1.00 0.87 416 PRO A O 1
ATOM 1566 N N . GLY A 1 417 ? 110.544 102.803 110.151 1.00 0.94 417 GLY A N 1
ATOM 1567 C CA . GLY A 1 417 ? 111.695 102.416 109.354 1.00 0.94 417 GLY A CA 1
ATOM 1568 C C . GLY A 1 417 ? 112.892 103.311 109.602 1.00 0.94 417 GLY A C 1
ATOM 1569 O O . GLY A 1 417 ? 114.028 102.839 109.654 1.00 0.94 417 GLY A O 1
ATOM 1570 N N . LEU A 1 418 ? 112.652 104.613 109.771 1.00 2.08 418 LEU A N 1
ATOM 1571 C CA . LEU A 1 418 ? 113.732 105.527 110.119 1.00 2.08 418 LEU A CA 1
ATOM 1572 C C . LEU A 1 418 ? 114.335 105.211 111.479 1.00 2.08 418 LEU A C 1
ATOM 1573 O O . LEU A 1 418 ? 115.554 105.303 111.633 1.00 2.08 418 LEU A O 1
ATOM 1578 N N . LEU A 1 419 ? 113.520 104.834 112.462 1.00 5.09 419 LEU A N 1
ATOM 1579 C CA . LEU A 1 419 ? 114.042 104.460 113.772 1.00 5.09 419 LEU A CA 1
ATOM 1580 C C . LEU A 1 419 ? 114.864 103.177 113.726 1.00 5.09 419 LEU A C 1
ATOM 1581 O O . LEU A 1 419 ? 115.912 103.093 114.372 1.00 5.09 419 LEU A O 1
ATOM 1586 N N . ILE A 1 420 ? 114.416 102.170 112.973 1.00 6.47 420 ILE A N 1
ATOM 1587 C CA . ILE A 1 420 ? 115.211 100.948 112.848 1.00 6.47 420 ILE A CA 1
ATOM 1588 C C . ILE A 1 420 ? 116.497 101.212 112.068 1.00 6.47 420 ILE A C 1
ATOM 1589 O O . ILE A 1 420 ? 117.558 100.658 112.389 1.00 6.47 420 ILE A O 1
ATOM 1594 N N . ALA A 1 421 ? 116.435 102.072 111.050 1.00 7.84 421 ALA A N 1
ATOM 1595 C CA . ALA A 1 421 ? 117.653 102.476 110.358 1.00 7.84 421 ALA A CA 1
ATOM 1596 C C . ALA A 1 421 ? 118.606 103.192 111.304 1.00 7.84 421 ALA A C 1
ATOM 1597 O O . ALA A 1 421 ? 119.819 102.976 111.250 1.00 7.84 421 ALA A O 1
ATOM 1599 N N . TYR A 1 422 ? 118.076 104.051 112.177 1.00 14.54 422 TYR A N 1
ATOM 1600 C CA . TYR A 1 422 ? 118.922 104.729 113.153 1.00 14.54 422 TYR A CA 1
ATOM 1601 C C . TYR A 1 422 ? 119.533 103.742 114.136 1.00 14.54 422 TYR A C 1
ATOM 1602 O O . TYR A 1 422 ? 120.686 103.902 114.546 1.00 14.54 422 TYR A O 1
ATOM 1611 N N . CYS A 1 423 ? 118.766 102.734 114.551 1.00 16.10 423 CYS A N 1
ATOM 1612 C CA . CYS A 1 423 ? 119.309 101.715 115.444 1.00 16.10 423 CYS A CA 1
ATOM 1613 C C . CYS A 1 423 ? 120.465 100.978 114.781 1.00 16.10 423 CYS A C 1
ATOM 1614 O O . CYS A 1 423 ? 121.525 100.781 115.389 1.00 16.10 423 CYS A O 1
ATOM 1617 N N . ARG A 1 424 ? 120.286 100.588 113.517 1.00 17.14 424 ARG A N 1
ATOM 1618 C CA . ARG A 1 424 ? 121.363 99.923 112.788 1.00 17.14 424 ARG A CA 1
ATOM 1619 C C . ARG A 1 424 ? 122.569 100.841 112.625 1.00 17.14 424 ARG A C 1
ATOM 1620 O O . ARG A 1 424 ? 123.717 100.405 112.764 1.00 17.14 424 ARG A O 1
ATOM 1628 N N . ARG A 1 425 ? 122.324 102.118 112.331 1.00 16.89 425 ARG A N 1
ATOM 1629 C CA . ARG A 1 425 ? 123.408 103.072 112.129 1.00 16.89 425 ARG A CA 1
ATOM 1630 C C . ARG A 1 425 ? 124.201 103.285 113.413 1.00 16.89 425 ARG A C 1
ATOM 1631 O O . ARG A 1 425 ? 125.436 103.316 113.398 1.00 16.89 425 ARG A O 1
ATOM 1639 N N . PHE A 1 426 ? 123.500 103.430 114.539 1.00 24.98 426 PHE A N 1
ATOM 1640 C CA . PHE A 1 426 ? 124.168 103.567 115.828 1.00 24.98 426 PHE A CA 1
ATOM 1641 C C . PHE A 1 426 ? 124.951 102.310 116.174 1.00 24.98 426 PHE A C 1
ATOM 1642 O O . PHE A 1 426 ? 126.051 102.388 116.735 1.00 24.98 426 PHE A O 1
ATOM 1650 N N . ASP A 1 427 ? 124.390 101.142 115.866 1.00 28.05 427 ASP A N 1
ATOM 1651 C CA . ASP A 1 427 ? 125.088 99.893 116.140 1.00 28.05 427 ASP A CA 1
ATOM 1652 C C . ASP A 1 427 ? 126.374 99.819 115.324 1.00 28.05 427 ASP A C 1
ATOM 1653 O O . ASP A 1 427 ? 127.430 99.439 115.844 1.00 28.05 427 ASP A O 1
ATOM 1658 N N . VAL A 1 428 ? 126.310 100.211 114.049 1.00 27.71 428 VAL A N 1
ATOM 1659 C CA . VAL A 1 428 ? 127.506 100.232 113.209 1.00 27.71 428 VAL A CA 1
ATOM 1660 C C . VAL A 1 428 ? 128.531 101.215 113.761 1.00 27.71 428 VAL A C 1
ATOM 1661 O O . VAL A 1 428 ? 129.733 100.924 113.803 1.00 27.71 428 VAL A O 1
ATOM 1665 N N . GLN A 1 429 ? 128.073 102.393 114.189 1.00 30.03 429 GLN A N 1
ATOM 1666 C CA . GLN A 1 429 ? 128.988 103.394 114.729 1.00 30.03 429 GLN A CA 1
ATOM 1667 C C . GLN A 1 429 ? 129.685 102.891 115.987 1.00 30.03 429 GLN A C 1
ATOM 1668 O O . GLN A 1 429 ? 130.894 103.089 116.156 1.00 30.03 429 GLN A O 1
ATOM 1674 N N . THR A 1 430 ? 128.944 102.238 116.878 1.00 35.56 430 THR A N 1
ATOM 1675 C CA . THR A 1 430 ? 129.476 101.767 118.156 1.00 35.56 430 THR A CA 1
ATOM 1676 C C . THR A 1 430 ? 129.860 100.299 118.010 1.00 35.56 430 THR A C 1
ATOM 1677 O O . THR A 1 430 ? 129.019 99.408 118.154 1.00 35.56 430 THR A O 1
ATOM 1681 N N . GLY A 1 431 ? 131.140 100.048 117.736 1.00 39.94 431 GLY A N 1
ATOM 1682 C CA . GLY A 1 431 ? 131.604 98.682 117.596 1.00 39.94 431 GLY A CA 1
ATOM 1683 C C . GLY A 1 431 ? 131.025 98.000 116.367 1.00 39.94 431 GLY A C 1
ATOM 1684 O O . GLY A 1 431 ? 130.717 98.632 115.353 1.00 39.94 431 GLY A O 1
ATOM 1685 N N . SER A 1 432 ? 130.878 96.681 116.465 1.00 37.64 432 SER A N 1
ATOM 1686 C CA . SER A 1 432 ? 130.332 95.871 115.379 1.00 37.64 432 SER A CA 1
ATOM 1687 C C . SER A 1 432 ? 129.459 94.786 115.992 1.00 37.64 432 SER A C 1
ATOM 1688 O O . SER A 1 432 ? 129.973 93.855 116.620 1.00 37.64 432 SER A O 1
ATOM 1691 N N . SER A 1 433 ? 128.149 94.905 115.811 1.00 31.31 433 SER A N 1
ATOM 1692 C CA . SER A 1 433 ? 127.196 93.956 116.373 1.00 31.31 433 SER A CA 1
ATOM 1693 C C . SER A 1 433 ? 125.897 94.060 115.582 1.00 31.31 433 SER A C 1
ATOM 1694 O O . SER A 1 433 ? 125.841 94.703 114.529 1.00 31.31 433 SER A O 1
ATOM 1697 N N . TYR A 1 434 ? 124.844 93.413 116.092 1.00 27.43 434 TYR A N 1
ATOM 1698 C CA . TYR A 1 434 ? 123.530 93.478 115.464 1.00 27.43 434 TYR A CA 1
ATOM 1699 C C . TYR A 1 434 ? 122.416 93.646 116.493 1.00 27.43 434 TYR A C 1
ATOM 1700 O O . TYR A 1 434 ? 121.251 93.394 116.172 1.00 27.43 434 TYR A O 1
ATOM 1709 N N . ILE A 1 435 ? 122.742 94.075 117.714 1.00 23.96 435 ILE A N 1
ATOM 1710 C CA . ILE A 1 435 ? 121.766 94.048 118.801 1.00 23.96 435 ILE A CA 1
ATOM 1711 C C . ILE A 1 435 ? 120.636 95.038 118.541 1.00 23.96 435 ILE A C 1
ATOM 1712 O O . ILE A 1 435 ? 119.453 94.684 118.616 1.00 23.96 435 ILE A O 1
ATOM 1717 N N . TYR A 1 436 ? 120.978 96.287 118.213 1.00 23.16 436 TYR A N 1
ATOM 1718 C CA . TYR A 1 436 ? 119.945 97.308 118.049 1.00 23.16 436 TYR A CA 1
ATOM 1719 C C . TYR A 1 436 ? 119.089 97.044 116.818 1.00 23.16 436 TYR A C 1
ATOM 1720 O O . TYR A 1 436 ? 117.859 97.155 116.876 1.00 23.16 436 TYR A O 1
ATOM 1729 N N . TYR A 1 437 ? 119.720 96.681 115.701 1.00 12.75 437 TYR A N 1
ATOM 1730 C CA . TYR A 1 437 ? 118.976 96.427 114.473 1.00 12.75 437 TYR A CA 1
ATOM 1731 C C . TYR A 1 437 ? 118.036 95.237 114.634 1.00 12.75 437 TYR A C 1
ATOM 1732 O O . TYR A 1 437 ? 116.848 95.318 114.295 1.00 12.75 437 TYR A O 1
ATOM 1741 N N . VAL A 1 438 ? 118.551 94.125 115.164 1.00 13.48 438 VAL A N 1
ATOM 1742 C CA . VAL A 1 438 ? 117.724 92.938 115.349 1.00 13.48 438 VAL A CA 1
ATOM 1743 C C . VAL A 1 438 ? 116.598 93.215 116.335 1.00 13.48 438 VAL A C 1
ATOM 1744 O O . VAL A 1 438 ? 115.448 92.830 116.102 1.00 13.48 438 VAL A O 1
ATOM 1748 N N . SER A 1 439 ? 116.904 93.882 117.453 1.00 13.56 439 SER A N 1
ATOM 1749 C CA . SER A 1 439 ? 115.867 94.168 118.438 1.00 13.56 439 SER A CA 1
ATOM 1750 C C . SER A 1 439 ? 114.777 95.062 117.866 1.00 13.56 439 SER A C 1
ATOM 1751 O O . SER A 1 439 ? 113.585 94.785 118.056 1.00 13.56 439 SER A O 1
ATOM 1754 N N . SER A 1 440 ? 115.156 96.121 117.148 1.00 9.27 440 SER A N 1
ATOM 1755 C CA . SER A 1 440 ? 114.164 97.007 116.556 1.00 9.27 440 SER A CA 1
ATOM 1756 C C . SER A 1 440 ? 113.316 96.286 115.517 1.00 9.27 440 SER A C 1
ATOM 1757 O O . SER A 1 440 ? 112.095 96.466 115.483 1.00 9.27 440 SER A O 1
ATOM 1760 N N . THR A 1 441 ? 113.934 95.454 114.672 1.00 8.16 441 THR A N 1
ATOM 1761 C CA . THR A 1 441 ? 113.165 94.757 113.645 1.00 8.16 441 THR A CA 1
ATOM 1762 C C . THR A 1 441 ? 112.219 93.730 114.257 1.00 8.16 441 THR A C 1
ATOM 1763 O O . THR A 1 441 ? 111.067 93.602 113.821 1.00 8.16 441 THR A O 1
ATOM 1767 N N . VAL A 1 442 ? 112.681 92.991 115.269 1.00 7.50 442 VAL A N 1
ATOM 1768 C CA . VAL A 1 442 ? 111.823 92.011 115.928 1.00 7.50 442 VAL A CA 1
ATOM 1769 C C . VAL A 1 442 ? 110.654 92.702 116.616 1.00 7.50 442 VAL A C 1
ATOM 1770 O O . VAL A 1 442 ? 109.511 92.232 116.551 1.00 7.50 442 VAL A O 1
ATOM 1774 N N . ALA A 1 443 ? 110.915 93.828 117.285 1.00 7.30 443 ALA A N 1
ATOM 1775 C CA . ALA A 1 443 ? 109.832 94.551 117.940 1.00 7.30 443 ALA A CA 1
ATOM 1776 C C . ALA A 1 443 ? 108.856 95.132 116.925 1.00 7.30 443 ALA A C 1
ATOM 1777 O O . ALA A 1 443 ? 107.651 95.183 117.181 1.00 7.30 443 ALA A O 1
ATOM 1779 N N . TYR A 1 444 ? 109.354 95.584 115.774 1.00 4.58 444 TYR A N 1
ATOM 1780 C CA . TYR A 1 444 ? 108.460 96.062 114.725 1.00 4.58 444 TYR A CA 1
ATOM 1781 C C . TYR A 1 444 ? 107.573 94.938 114.205 1.00 4.58 444 TYR A C 1
ATOM 1782 O O . TYR A 1 444 ? 106.371 95.135 113.985 1.00 4.58 444 TYR A O 1
ATOM 1791 N N . ALA A 1 445 ? 108.148 93.750 114.002 1.00 8.11 445 ALA A N 1
ATOM 1792 C CA . ALA A 1 445 ? 107.352 92.608 113.563 1.00 8.11 445 ALA A CA 1
ATOM 1793 C C . ALA A 1 445 ? 106.302 92.235 114.603 1.00 8.11 445 ALA A C 1
ATOM 1794 O O . ALA A 1 445 ? 105.152 91.935 114.258 1.00 8.11 445 ALA A O 1
ATOM 1796 N N . ILE A 1 446 ? 106.680 92.249 115.882 1.00 9.89 446 ILE A N 1
ATOM 1797 C CA . ILE A 1 446 ? 105.732 91.926 116.945 1.00 9.89 446 ILE A CA 1
ATOM 1798 C C . ILE A 1 446 ? 104.626 92.972 117.017 1.00 9.89 446 ILE A C 1
ATOM 1799 O O . ILE A 1 446 ? 103.457 92.642 117.245 1.00 9.89 446 ILE A O 1
ATOM 1804 N N . GLY A 1 447 ? 104.970 94.245 116.824 1.00 13.06 447 GLY A N 1
ATOM 1805 C CA . GLY A 1 447 ? 103.948 95.278 116.785 1.00 13.06 447 GLY A CA 1
ATOM 1806 C C . GLY A 1 447 ? 102.995 95.110 115.618 1.00 13.06 447 GLY A C 1
ATOM 1807 O O . GLY A 1 447 ? 101.791 95.338 115.750 1.00 13.06 447 GLY A O 1
ATOM 1808 N N . MET A 1 448 ? 103.521 94.712 114.458 1.00 13.03 448 MET A N 1
ATOM 1809 C CA . MET A 1 448 ? 102.656 94.429 113.317 1.00 13.03 448 MET A CA 1
ATOM 1810 C C . MET A 1 448 ? 101.725 93.257 113.612 1.00 13.03 448 MET A C 1
ATOM 1811 O O . MET A 1 448 ? 100.536 93.289 113.264 1.00 13.03 448 MET A O 1
ATOM 1816 N N . ILE A 1 449 ? 102.250 92.215 114.259 1.00 12.95 449 ILE A N 1
ATOM 1817 C CA . ILE A 1 449 ? 101.421 91.072 114.633 1.00 12.95 449 ILE A CA 1
ATOM 1818 C C . ILE A 1 449 ? 100.330 91.501 115.607 1.00 12.95 449 ILE A C 1
ATOM 1819 O O . ILE A 1 449 ? 99.178 91.066 115.502 1.00 12.95 449 ILE A O 1
ATOM 1824 N N . LEU A 1 450 ? 100.676 92.358 116.571 1.00 18.27 450 LEU A N 1
ATOM 1825 C CA . LEU A 1 450 ? 99.680 92.862 117.513 1.00 18.27 450 LEU A CA 1
ATOM 1826 C C . LEU A 1 450 ? 98.619 93.693 116.804 1.00 18.27 450 LEU A C 1
ATOM 1827 O O . LEU A 1 450 ? 97.432 93.616 117.142 1.00 18.27 450 LEU A O 1
ATOM 1832 N N . THR A 1 451 ? 99.028 94.504 115.826 1.00 18.86 451 THR A N 1
ATOM 1833 C CA . THR A 1 451 ? 98.064 95.282 115.055 1.00 18.86 451 THR A CA 1
ATOM 1834 C C . THR A 1 451 ? 97.089 94.367 114.327 1.00 18.86 451 THR A C 1
ATOM 1835 O O . THR A 1 451 ? 95.872 94.594 114.342 1.00 18.86 451 THR A O 1
ATOM 1839 N N . PHE A 1 452 ? 97.609 93.313 113.695 1.00 20.57 452 PHE A N 1
ATOM 1840 C CA . PHE A 1 452 ? 96.741 92.371 112.995 1.00 20.57 452 PHE A CA 1
ATOM 1841 C C . PHE A 1 452 ? 95.812 91.646 113.961 1.00 20.57 452 PHE A C 1
ATOM 1842 O O . PHE A 1 452 ? 94.633 91.432 113.656 1.00 20.57 452 PHE A O 1
ATOM 1850 N N . VAL A 1 453 ? 96.326 91.255 115.129 1.00 25.31 453 VAL A N 1
ATOM 1851 C CA . VAL A 1 453 ? 95.504 90.557 116.114 1.00 25.31 453 VAL A CA 1
ATOM 1852 C C . VAL A 1 453 ? 94.377 91.456 116.607 1.00 25.31 453 VAL A C 1
ATOM 1853 O O . VAL A 1 453 ? 93.228 91.018 116.744 1.00 25.31 453 VAL A O 1
ATOM 1857 N N . VAL A 1 454 ? 94.687 92.724 116.885 1.00 28.42 454 VAL A N 1
ATOM 1858 C CA . VAL A 1 454 ? 93.655 93.655 117.329 1.00 28.42 454 VAL A CA 1
ATOM 1859 C C . VAL A 1 454 ? 92.631 93.884 116.226 1.00 28.42 454 VAL A C 1
ATOM 1860 O O . VAL A 1 454 ? 91.424 93.949 116.487 1.00 28.42 454 VAL A O 1
ATOM 1864 N N . LEU A 1 455 ? 93.089 93.997 114.976 1.00 33.02 455 LEU A N 1
ATOM 1865 C CA . LEU A 1 455 ? 92.159 94.175 113.864 1.00 33.02 455 LEU A CA 1
ATOM 1866 C 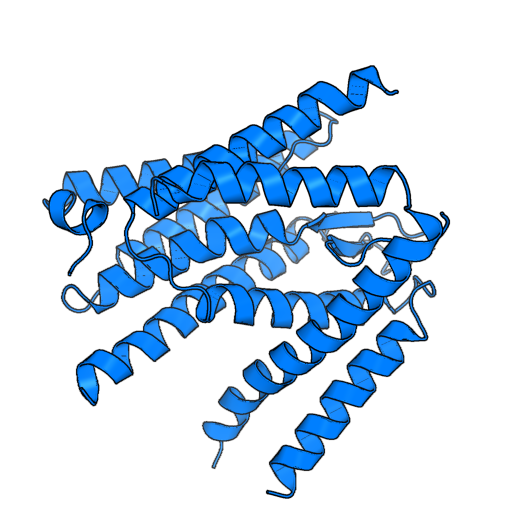C . LEU A 1 455 ? 91.231 92.974 113.724 1.00 33.02 455 LEU A C 1
ATOM 1867 O O . LEU A 1 455 ? 90.037 93.131 113.445 1.00 33.02 455 LEU A O 1
ATOM 1872 N N . VAL A 1 456 ? 91.766 91.766 113.906 1.00 33.49 456 VAL A N 1
ATOM 1873 C CA . VAL A 1 456 ? 90.948 90.563 113.793 1.00 33.49 456 VAL A CA 1
ATOM 1874 C C . VAL A 1 456 ? 89.943 90.488 114.937 1.00 33.49 456 VAL A C 1
ATOM 1875 O O . VAL A 1 456 ? 88.756 90.212 114.725 1.00 33.49 456 VAL A O 1
ATOM 1879 N N . LEU A 1 457 ? 90.399 90.741 116.166 1.00 41.34 457 LEU A N 1
ATOM 1880 C CA . LEU A 1 457 ? 89.528 90.589 117.328 1.00 41.34 457 LEU A CA 1
ATOM 1881 C C . LEU A 1 457 ? 88.465 91.680 117.364 1.00 41.34 457 LEU A C 1
ATOM 1882 O O . LEU A 1 457 ? 87.263 91.396 117.309 1.00 41.34 457 LEU A O 1
ATOM 1887 N N . MET A 1 458 ? 88.888 92.938 117.458 1.00 49.47 458 MET A N 1
ATOM 1888 C CA . MET A 1 458 ? 87.960 94.062 117.418 1.00 49.47 458 MET A CA 1
ATOM 1889 C C . MET A 1 458 ? 87.733 94.444 115.962 1.00 49.47 458 MET A C 1
ATOM 1890 O O . MET A 1 458 ? 88.664 94.877 115.274 1.00 49.47 458 MET A O 1
ATOM 1895 N N . LYS A 1 459 ? 86.497 94.292 115.488 1.00 61.18 459 LYS A N 1
ATOM 1896 C CA . LYS A 1 459 ? 86.168 94.557 114.088 1.00 61.18 459 LYS A CA 1
ATOM 1897 C C . LYS A 1 459 ? 86.168 96.068 113.873 1.00 61.18 459 LYS A C 1
ATOM 1898 O O . LYS A 1 459 ? 85.128 96.721 113.754 1.00 61.18 459 LYS A O 1
ATOM 1904 N N . LYS A 1 460 ? 87.374 96.628 113.824 1.00 58.28 460 LYS A N 1
ATOM 1905 C CA . LYS A 1 460 ? 87.568 98.063 113.696 1.00 58.28 460 LYS A CA 1
ATOM 1906 C C . LYS A 1 460 ? 88.925 98.310 113.055 1.00 58.28 460 LYS A C 1
ATOM 1907 O O . LYS A 1 460 ? 89.867 97.536 113.248 1.00 58.28 460 LYS A O 1
ATOM 1913 N N . GLY A 1 461 ? 89.018 99.394 112.290 1.00 54.22 461 GLY A N 1
ATOM 1914 C CA . GLY A 1 461 ? 90.271 99.738 111.650 1.00 54.22 461 GLY A CA 1
ATOM 1915 C C . GLY A 1 461 ? 91.167 100.551 112.559 1.00 54.22 461 GLY A C 1
ATOM 1916 O O . GLY A 1 461 ? 91.003 101.769 112.681 1.00 54.22 461 GLY A O 1
ATOM 1917 N N . GLN A 1 462 ? 92.122 99.883 113.204 1.00 42.52 462 GLN A N 1
ATOM 1918 C CA . GLN A 1 462 ? 93.016 100.534 114.152 1.00 42.52 462 GLN A CA 1
ATOM 1919 C C . GLN A 1 462 ? 94.279 100.993 113.446 1.00 42.52 462 GLN A C 1
ATOM 1920 O O . GLN A 1 462 ? 94.864 100.217 112.677 1.00 42.52 462 GLN A O 1
ATOM 1926 N N . PRO A 1 463 ? 94.720 102.231 113.663 1.00 37.33 463 PRO A N 1
ATOM 1927 C CA . PRO A 1 463 ? 95.966 102.685 113.040 1.00 37.33 463 PRO A CA 1
ATOM 1928 C C . PRO A 1 463 ? 97.151 101.862 113.515 1.00 37.33 463 PRO A C 1
ATOM 1929 O O . PRO A 1 463 ? 97.237 101.466 114.679 1.00 37.33 463 PRO A O 1
ATOM 1933 N N . ALA A 1 464 ? 98.076 101.606 112.589 1.00 23.55 464 ALA A N 1
ATOM 1934 C CA . ALA A 1 464 ? 99.195 100.724 112.900 1.00 23.55 464 ALA A CA 1
ATOM 1935 C C . ALA A 1 464 ? 100.232 101.421 113.768 1.00 23.55 464 ALA A C 1
ATOM 1936 O O . ALA A 1 464 ? 100.918 100.769 114.563 1.00 23.55 464 ALA A O 1
ATOM 1938 N N . LEU A 1 465 ? 100.362 102.733 113.640 1.00 20.41 465 LEU A N 1
ATOM 1939 C CA . LEU A 1 465 ? 101.369 103.443 114.413 1.00 20.41 465 LEU A CA 1
ATOM 1940 C C . LEU A 1 465 ? 101.130 103.264 115.905 1.00 20.41 465 LEU A C 1
ATOM 1941 O O . LEU A 1 465 ? 102.078 103.109 116.674 1.00 20.41 465 LEU A O 1
ATOM 1946 N N . LEU A 1 466 ? 99.866 103.274 116.317 1.00 24.91 466 LEU A N 1
ATOM 1947 C CA . LEU A 1 466 ? 99.541 103.168 117.736 1.00 24.91 466 LEU A CA 1
ATOM 1948 C C . LEU A 1 466 ? 100.167 101.931 118.367 1.00 24.91 466 LEU A C 1
ATOM 1949 O O . LEU A 1 466 ? 100.462 101.930 119.567 1.00 24.91 466 LEU A O 1
ATOM 1954 N N . TYR A 1 467 ? 100.386 100.877 117.583 1.00 22.00 467 TYR A N 1
ATOM 1955 C CA . TYR A 1 467 ? 100.999 99.658 118.085 1.00 22.00 467 TYR A CA 1
ATOM 1956 C C . TYR A 1 467 ? 102.424 99.450 117.596 1.00 22.00 467 TYR A C 1
ATOM 1957 O O . TYR A 1 467 ? 103.104 98.549 118.097 1.00 22.00 467 TYR A O 1
ATOM 1966 N N . LEU A 1 468 ? 102.892 100.243 116.632 1.00 13.46 468 LEU A N 1
ATOM 1967 C CA . LEU A 1 468 ? 104.257 100.126 116.134 1.00 13.46 468 LEU A CA 1
ATOM 1968 C C . LEU A 1 468 ? 105.230 101.088 116.798 1.00 13.46 468 LEU A C 1
ATOM 1969 O O . LEU A 1 468 ? 106.423 100.781 116.882 1.00 13.46 468 LEU A O 1
ATOM 1974 N N . VAL A 1 469 ? 104.758 102.238 117.268 1.00 17.32 469 VAL A N 1
ATOM 1975 C CA . VAL A 1 469 ? 105.624 103.234 117.893 1.00 17.32 469 VAL A CA 1
ATOM 1976 C C . VAL A 1 469 ? 106.005 102.799 119.306 1.00 17.32 469 VAL A C 1
ATOM 1977 O O . VAL A 1 469 ? 107.203 102.795 119.631 1.00 17.32 469 VAL A O 1
ATOM 1981 N N . PRO A 1 470 ? 105.057 102.444 120.186 1.00 16.27 470 PRO A N 1
ATOM 1982 C CA . PRO A 1 470 ? 105.473 102.004 121.529 1.00 16.27 470 PRO A CA 1
ATOM 1983 C C . PRO A 1 470 ? 106.356 100.770 121.510 1.00 16.27 470 PRO A C 1
ATOM 1984 O O . PRO A 1 470 ? 107.360 100.723 122.228 1.00 16.27 470 PRO A O 1
ATOM 1988 N N . CYS A 1 471 ? 106.031 99.779 120.674 1.00 14.41 471 CYS A N 1
ATOM 1989 C CA . CYS A 1 471 ? 106.777 98.525 120.680 1.00 14.41 471 CYS A CA 1
ATOM 1990 C C . CYS A 1 471 ? 108.237 98.724 120.299 1.00 14.41 471 CYS A C 1
ATOM 1991 O O . CYS A 1 471 ? 109.114 98.025 120.817 1.00 14.41 471 CYS A O 1
ATOM 1994 N N . THR A 1 472 ? 108.520 99.667 119.401 1.00 14.24 472 THR A N 1
ATOM 1995 C CA . THR A 1 472 ? 109.890 99.920 118.977 1.00 14.24 472 THR A CA 1
ATOM 1996 C C . THR A 1 472 ? 110.606 100.887 119.918 1.00 14.24 472 THR A C 1
ATOM 1997 O O . THR A 1 472 ? 111.760 100.651 120.295 1.00 14.24 472 THR A O 1
ATOM 2001 N N . LEU A 1 473 ? 109.940 101.978 120.307 1.00 15.53 473 LEU A N 1
ATOM 2002 C CA . LEU A 1 473 ? 110.573 102.947 121.197 1.00 15.53 473 LEU A CA 1
ATOM 2003 C C . LEU A 1 473 ? 110.907 102.325 122.547 1.00 15.53 473 LEU A C 1
ATOM 2004 O O . LEU A 1 473 ? 112.003 102.529 123.083 1.00 15.53 473 LEU A O 1
ATOM 2009 N N . ILE A 1 474 ? 109.974 101.554 123.111 1.00 22.34 474 ILE A N 1
ATOM 2010 C CA . ILE A 1 474 ? 110.193 100.955 124.421 1.00 22.34 474 ILE A CA 1
ATOM 2011 C C . ILE A 1 474 ? 111.343 99.959 124.371 1.00 22.34 474 ILE A C 1
ATOM 2012 O O . ILE A 1 474 ? 112.194 99.937 125.266 1.00 22.34 474 ILE A O 1
ATOM 2017 N N . THR A 1 475 ? 111.397 99.123 123.331 1.00 21.82 475 THR A N 1
ATOM 2018 C CA . THR A 1 475 ? 112.471 98.137 123.258 1.00 21.82 475 THR A CA 1
ATOM 2019 C C . THR A 1 475 ? 113.821 98.804 123.021 1.00 21.82 475 THR A C 1
ATOM 2020 O O . THR A 1 475 ? 114.837 98.360 123.567 1.00 21.82 475 THR A O 1
ATOM 2024 N N . ALA A 1 476 ? 113.859 99.881 122.228 1.00 25.86 476 ALA A N 1
ATOM 2025 C CA . ALA A 1 476 ? 115.112 100.609 122.059 1.00 25.86 476 ALA A CA 1
ATOM 2026 C C . ALA A 1 476 ? 115.566 101.219 123.377 1.00 25.86 476 ALA A C 1
ATOM 2027 O O . ALA A 1 476 ? 116.754 101.169 123.719 1.00 25.86 476 ALA A O 1
ATOM 2029 N N . SER A 1 477 ? 114.626 101.784 124.141 1.00 32.62 477 SER A N 1
ATOM 2030 C CA . SER A 1 477 ? 114.968 102.351 125.441 1.00 32.62 477 SER A CA 1
ATOM 2031 C C . SER A 1 477 ? 115.481 101.282 126.398 1.00 32.62 477 SER A C 1
ATOM 2032 O O . SER A 1 477 ? 116.454 101.508 127.126 1.00 32.62 477 SER A O 1
ATOM 2035 N N . VAL A 1 478 ? 114.837 100.112 126.416 1.00 35.42 478 VAL A N 1
ATOM 2036 C CA . VAL A 1 478 ? 115.273 99.033 127.302 1.00 35.42 478 VAL A CA 1
ATOM 2037 C C . VAL A 1 478 ? 116.659 98.538 126.910 1.00 35.42 478 VAL A C 1
ATOM 2038 O O . VAL A 1 478 ? 117.514 98.302 127.773 1.00 35.42 478 VAL A O 1
ATOM 2042 N N . VAL A 1 479 ? 116.904 98.369 125.609 1.00 34.96 479 VAL A N 1
ATOM 2043 C CA . VAL A 1 479 ? 118.217 97.915 125.159 1.00 34.96 479 VAL A CA 1
ATOM 2044 C C . VAL A 1 479 ? 119.287 98.934 125.527 1.00 34.96 479 VAL A C 1
ATOM 2045 O O . VAL A 1 479 ? 120.381 98.571 125.977 1.00 34.96 479 VAL A O 1
ATOM 2049 N N . ALA A 1 480 ? 118.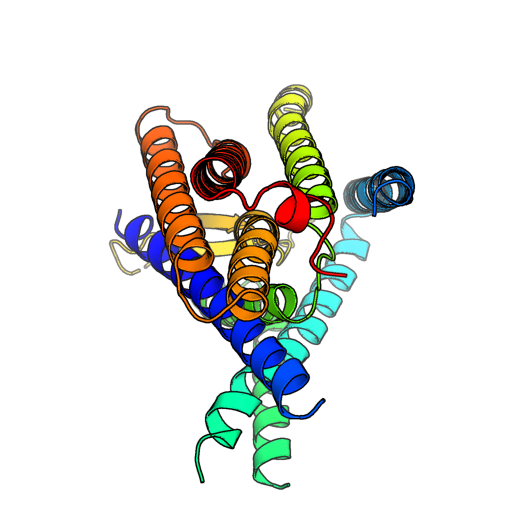992 100.224 125.347 1.00 40.26 480 ALA A N 1
ATOM 2050 C CA . ALA A 1 480 ? 119.954 101.256 125.717 1.00 40.26 480 ALA A CA 1
ATOM 2051 C C . ALA A 1 480 ? 120.221 101.259 127.218 1.00 40.26 480 ALA A C 1
ATOM 2052 O O . ALA A 1 480 ? 121.375 101.361 127.650 1.00 40.26 480 ALA A O 1
ATOM 2054 N N . TRP A 1 481 ? 119.166 101.147 128.029 1.00 44.16 481 TRP A N 1
ATOM 2055 C CA . TRP A 1 481 ? 119.333 101.186 129.479 1.00 44.16 481 TRP A CA 1
ATOM 2056 C C . TRP A 1 481 ? 120.126 99.987 129.983 1.00 44.16 481 TRP A C 1
ATOM 2057 O O . TRP A 1 481 ? 121.005 100.132 130.841 1.00 44.16 481 TRP A O 1
ATOM 2068 N N . ARG A 1 482 ? 119.836 98.794 129.462 1.00 49.52 482 ARG A N 1
ATOM 2069 C CA . ARG A 1 482 ? 120.492 97.574 129.914 1.00 49.52 482 ARG A CA 1
ATOM 2070 C C . ARG A 1 482 ? 121.843 97.343 129.250 1.00 49.52 482 ARG A C 1
ATOM 2071 O O . ARG A 1 482 ? 122.353 96.217 129.283 1.00 49.52 482 ARG A O 1
ATOM 2079 N N . ARG A 1 483 ? 122.431 98.377 128.651 1.00 49.03 483 ARG A N 1
ATOM 2080 C CA . ARG A 1 483 ? 123.732 98.252 128.014 1.00 49.03 483 ARG A CA 1
ATOM 2081 C C . ARG A 1 483 ? 124.666 99.407 128.350 1.00 49.03 483 ARG A C 1
ATOM 2082 O O . ARG A 1 483 ? 125.772 99.461 127.802 1.00 49.03 483 ARG A O 1
ATOM 2090 N N . LYS A 1 484 ? 124.264 100.321 129.238 1.00 50.31 484 LYS A N 1
ATOM 2091 C CA . LYS A 1 484 ? 125.052 101.507 129.581 1.00 50.31 484 LYS A CA 1
ATOM 2092 C C . LYS A 1 484 ? 125.381 102.328 128.337 1.00 50.31 484 LYS A C 1
ATOM 2093 O O . LYS A 1 484 ? 126.473 102.886 128.208 1.00 50.31 484 LYS A O 1
ATOM 2099 N N . GLU A 1 485 ? 124.426 102.404 127.415 1.00 45.80 485 GLU A N 1
ATOM 2100 C CA . GLU A 1 485 ? 124.585 103.125 126.159 1.00 45.80 485 GLU A CA 1
ATOM 2101 C C . GLU A 1 485 ? 123.347 103.953 125.856 1.00 45.80 485 GLU A C 1
ATOM 2102 O O . GLU A 1 485 ? 122.843 103.961 124.731 1.00 45.80 485 GLU A O 1
ATOM 2108 N N . MET A 1 486 ? 122.870 104.674 126.862 1.00 39.87 486 MET A N 1
ATOM 2109 C CA . MET A 1 486 ? 121.717 105.535 126.662 1.00 39.87 486 MET A CA 1
ATOM 2110 C C . MET A 1 486 ? 122.176 106.957 126.379 1.00 39.87 486 MET A C 1
ATOM 2111 O O . MET A 1 486 ? 121.661 107.608 125.470 1.00 39.87 486 MET A O 1
ATOM 2116 N N . LYS A 1 487 ? 123.149 107.443 127.147 1.00 38.43 487 LYS A N 1
ATOM 2117 C CA . LYS A 1 487 ? 123.596 108.821 126.970 1.00 38.43 487 LYS A CA 1
ATOM 2118 C C . LYS A 1 487 ? 124.021 109.068 125.528 1.00 38.43 487 LYS A C 1
ATOM 2119 O O . LYS A 1 487 ? 123.574 110.030 124.892 1.00 38.43 487 LYS A O 1
ATOM 2125 N N . LYS A 1 488 ? 124.882 108.199 124.994 1.00 36.87 488 LYS A N 1
ATOM 2126 C CA . LYS A 1 488 ? 125.309 108.335 123.606 1.00 36.87 488 LYS A CA 1
ATOM 2127 C C . LYS A 1 488 ? 124.146 108.124 122.648 1.00 36.87 488 LYS A C 1
ATOM 2128 O O . LYS A 1 488 ? 124.047 108.810 121.625 1.00 36.87 488 LYS A O 1
ATOM 2134 N N . PHE A 1 489 ? 123.259 107.175 122.957 1.00 28.53 489 PHE A N 1
ATOM 2135 C CA . PHE A 1 489 ? 122.120 106.921 122.083 1.00 28.53 489 PHE A CA 1
ATOM 2136 C C . PHE A 1 489 ? 121.208 108.136 121.987 1.00 28.53 489 PHE A C 1
ATOM 2137 O O . PHE A 1 489 ? 120.766 108.495 120.890 1.00 28.53 489 PHE A O 1
ATOM 2145 N N . TRP A 1 490 ? 120.929 108.789 123.113 1.00 35.70 490 TRP A N 1
ATOM 2146 C CA . TRP A 1 490 ? 120.071 109.966 123.134 1.00 35.70 490 TRP A CA 1
ATOM 2147 C C . TRP A 1 490 ? 120.745 111.189 1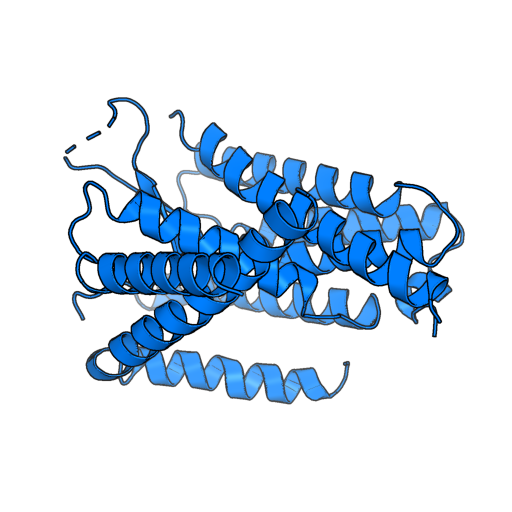22.525 1.00 35.70 490 TRP A C 1
ATOM 2148 O O . TRP A 1 490 ? 120.124 111.904 121.731 1.00 35.70 490 TRP A O 1
ATOM 2159 N N . LYS A 1 491 ? 122.004 111.451 122.880 1.00 37.22 491 LYS A N 1
ATOM 2160 C CA . LYS A 1 491 ? 122.699 112.611 122.332 1.00 37.22 491 LYS A CA 1
ATOM 2161 C C . LYS A 1 491 ? 123.178 112.381 120.906 1.00 37.22 491 LYS A C 1
ATOM 2162 O O . LYS A 1 491 ? 123.247 113.332 120.120 1.00 37.22 491 LYS A O 1
ATOM 2168 N N . GLY A 1 492 ? 123.503 111.148 120.555 1.00 40.17 492 GLY A N 1
ATOM 2169 C CA . GLY A 1 492 ? 124.177 110.883 119.294 1.00 40.17 492 GLY A CA 1
ATOM 2170 C C . GLY A 1 492 ? 125.674 110.740 119.478 1.00 40.17 492 GLY A C 1
ATOM 2171 O O . GLY A 1 492 ? 126.278 111.300 120.392 1.00 40.17 492 GLY A O 1
ATOM 2172 N N . ASN A 1 493 ? 126.288 109.961 118.585 1.00 42.11 493 ASN A N 1
ATOM 2173 C CA . ASN A 1 493 ? 127.721 109.712 118.692 1.00 42.11 493 ASN A CA 1
ATOM 2174 C C . ASN A 1 493 ? 128.549 110.965 118.435 1.00 42.11 493 ASN A C 1
ATOM 2175 O O . ASN A 1 493 ? 129.741 110.983 118.760 1.00 42.11 493 ASN A O 1
ATOM 2180 N N . SER A 1 494 ? 127.951 112.005 117.863 1.00 42.75 494 SER A N 1
ATOM 2181 C CA . SER A 1 494 ? 128.656 113.258 117.620 1.00 42.75 494 SER A CA 1
ATOM 2182 C C . SER A 1 494 ? 128.847 114.037 118.917 1.00 42.75 494 SER A C 1
ATOM 2183 O O . SER A 1 494 ? 127.943 114.739 119.370 1.00 42.75 494 SER A O 1
#